Protein AF-A0A357R637-F1 (afdb_monomer_lite)

Sequence (351 aa):
QKIAALKASIGGNEGVVDIVESWWRGGAISASPEEYEKSQEYYHYRVLLARRIYESYMSRDWVEYHRSRAEDRLLSWDHLLKNVSPCPQQFFGGDWENITEELDYPSFMVHPAAAATFAPDEVLAIMINACYYLEMVKTGLPPTGAHDTSPWAFTFNFLRRGLPNILGIVVLLMSVNMLHRDKSSGVIKVSLSAPLSRTRYLLRKLSLSFFASSSVIVLPQILSILILGIRHGFRGLNYPVLLDKNVLSSFTVFKDMGINIGFYDTGLSKIPVLADVSRLELYDFIPLWQFFGLAAVQILLFILFCTALGLLISILVKNEVIAHLVAAGIFVLGSAFGNIIPNLSTTAWDL

Radius of gyration: 26.99 Å; chains: 1; bounding box: 68×36×76 Å

Secondary structure (DSSP, 8-state):
-HHHHHHHHHHHHHHHHHHHHHHHHTTSS---HHHHHHHHHHHHHHHHHHHHHHHHHHHT-HHHHHHHHHHHHHHIIIIISTTSSSPHHHHHGGGHHHHHHHHT-------GGG-----HHHHHHHHHHHHHHHHHHHHTPPP--TT--SHHHHHHHIIIIISHHHHHHHHHHHHHHHHHHHHHTSHHHHHHHSS--HHHHHHHHHHHHHHHHHHHHHHHHHHHHHHHHHHH-GGGGG-EEEEETTTTT-S-S-TT--SS--EEEETTEEEETT--GGGGGGEEEEEHHHHHHHHHHHHHHHHHHHHHHHHHHHHH--SHHHHHHHHHHHHHHHHHHHHHS------GGG-

Foldseek 3Di:
DVLVVLVVQLVVLVVVLVVLVVCVVVVVAPDDPVLSVLQSVLSVVSNVLSVQLNVCLVVLQLLSNLLSQLLNLLCCQVQQVVVDPPRPCNVCPPCSVVNCVVSVRDDTNHRNVPHDDDDQLVSLLSVVLSVQSVLSSVLSDHFAWLPDPQLLSVLVNCLLPVCVLCLLLLLLLLLLVLLVVCVVVVVVVVVVVDPDDPVVVLVVSLVVSLVVSLCVRVVVSVVSLVVCCVPPNPSLQQNWEKDFQCLPVDQFACQPDFFDFDWDMRGSYTDTSPDGPVCSVRIDIDGNNVVVVLSSVLSSVSSSVSSNVSSVLNVVDPDSVVSSVVSVVVSCVVVVCCVVVGPSHPGSNSD

Structure (mmCIF, N/CA/C/O backbone):
data_AF-A0A357R637-F1
#
_entry.id   AF-A0A357R637-F1
#
loop_
_atom_site.group_PDB
_atom_site.id
_atom_site.type_symbol
_atom_site.label_atom_id
_atom_site.label_alt_id
_atom_site.label_comp_id
_atom_site.label_asym_id
_atom_site.label_entity_id
_atom_site.label_seq_id
_atom_site.pdbx_PDB_ins_code
_atom_site.Cartn_x
_atom_site.Cartn_y
_atom_site.Cartn_z
_atom_site.occupancy
_atom_site.B_iso_or_equiv
_atom_site.auth_seq_id
_atom_site.auth_comp_id
_atom_site.auth_asym_id
_atom_site.auth_atom_id
_atom_site.pdbx_PDB_model_num
ATOM 1 N N . GLN A 1 1 ? -4.594 13.166 -17.342 1.00 80.19 1 GLN A N 1
ATOM 2 C CA . GLN A 1 1 ? -3.258 13.282 -16.712 1.00 80.19 1 GLN A CA 1
ATOM 3 C C . GLN A 1 1 ? -2.356 12.081 -17.010 1.00 80.19 1 GLN A C 1
ATOM 5 O O . GLN A 1 1 ? -1.357 12.278 -17.684 1.00 80.19 1 GLN A O 1
ATOM 10 N N . LYS A 1 2 ? -2.709 10.844 -16.617 1.00 86.50 2 LYS A N 1
ATOM 11 C CA . LYS A 1 2 ? -1.858 9.646 -16.822 1.00 86.50 2 LYS A CA 1
ATOM 12 C C . LYS A 1 2 ? -1.446 9.391 -18.284 1.00 86.50 2 LYS A C 1
ATOM 14 O O . LYS A 1 2 ? -0.274 9.183 -18.549 1.00 86.50 2 LYS A O 1
ATOM 19 N N . ILE A 1 3 ? -2.372 9.528 -19.238 1.00 91.06 3 ILE A N 1
ATOM 20 C CA . ILE A 1 3 ? -2.076 9.410 -20.684 1.00 91.06 3 ILE A CA 1
ATOM 21 C C . ILE A 1 3 ? -1.040 10.452 -21.144 1.00 91.06 3 ILE A C 1
ATOM 23 O O . ILE A 1 3 ? -0.141 10.129 -21.913 1.00 91.06 3 ILE A O 1
ATOM 27 N N . ALA A 1 4 ? -1.144 11.695 -20.663 1.00 92.12 4 ALA A N 1
ATOM 28 C CA . ALA A 1 4 ? -0.191 12.751 -21.005 1.00 92.12 4 ALA A CA 1
ATOM 29 C C . ALA A 1 4 ? 1.200 12.460 -20.423 1.00 92.12 4 ALA A C 1
ATOM 31 O O . ALA A 1 4 ? 2.189 12.645 -21.120 1.00 92.12 4 ALA A O 1
ATOM 32 N N . ALA A 1 5 ? 1.270 11.935 -19.194 1.00 89.62 5 ALA A N 1
ATOM 33 C CA . ALA A 1 5 ? 2.528 11.509 -18.582 1.00 89.62 5 ALA A CA 1
ATOM 34 C C . ALA A 1 5 ? 3.191 10.354 -19.354 1.00 89.62 5 ALA A C 1
ATOM 36 O O . ALA A 1 5 ? 4.396 10.386 -19.575 1.00 89.62 5 ALA A O 1
ATOM 37 N N . LEU A 1 6 ? 2.412 9.372 -19.827 1.00 92.88 6 LEU A N 1
ATOM 38 C CA . LEU A 1 6 ? 2.936 8.280 -20.657 1.00 92.88 6 LEU A CA 1
ATOM 39 C C . LEU A 1 6 ? 3.473 8.789 -22.003 1.00 92.88 6 LEU A C 1
ATOM 41 O O . LEU A 1 6 ? 4.571 8.414 -22.398 1.00 92.88 6 LEU A O 1
ATOM 45 N N . LYS A 1 7 ? 2.756 9.701 -22.675 1.00 93.19 7 LYS A N 1
ATOM 46 C CA . LYS A 1 7 ? 3.258 10.341 -23.905 1.00 93.19 7 LYS A CA 1
ATOM 47 C C . LYS A 1 7 ? 4.530 11.152 -23.662 1.00 93.19 7 LYS A C 1
ATOM 49 O O . LYS A 1 7 ? 5.467 11.054 -24.445 1.00 93.19 7 LYS A O 1
ATOM 54 N N . ALA A 1 8 ? 4.573 11.921 -22.575 1.00 93.06 8 ALA A N 1
ATOM 55 C CA . ALA A 1 8 ? 5.760 12.680 -22.193 1.00 93.06 8 ALA A CA 1
ATOM 56 C C . ALA A 1 8 ? 6.956 11.758 -21.909 1.00 93.06 8 ALA A C 1
ATOM 58 O O . ALA A 1 8 ? 8.078 12.103 -22.255 1.00 93.06 8 ALA A O 1
ATOM 59 N N . SER A 1 9 ? 6.720 10.567 -21.349 1.00 91.88 9 SER A N 1
ATOM 60 C CA . SER A 1 9 ? 7.764 9.561 -21.133 1.00 91.88 9 SER A CA 1
ATOM 61 C C . SER A 1 9 ? 8.387 9.063 -22.438 1.00 91.88 9 SER A C 1
ATOM 63 O O . SER A 1 9 ? 9.581 8.791 -22.452 1.00 91.88 9 SER A O 1
ATOM 65 N N . ILE A 1 10 ? 7.619 8.942 -23.527 1.00 94.50 10 ILE A N 1
ATOM 66 C CA . ILE A 1 10 ? 8.167 8.561 -24.841 1.00 94.50 10 ILE A CA 1
ATOM 67 C C . ILE A 1 10 ? 9.118 9.657 -25.329 1.00 94.50 10 ILE A C 1
ATOM 69 O O . ILE A 1 10 ? 10.297 9.384 -25.530 1.00 94.50 10 ILE A O 1
ATOM 73 N N . GLY A 1 11 ? 8.636 10.903 -25.404 1.00 91.56 11 GLY A N 1
ATOM 74 C CA . GLY A 1 11 ? 9.455 12.037 -25.849 1.00 91.56 11 GLY A CA 1
ATOM 75 C C . GLY A 1 11 ? 10.667 12.298 -24.947 1.00 91.56 11 GLY A C 1
ATOM 76 O O . GLY A 1 11 ? 11.725 12.682 -25.428 1.00 91.56 11 GLY A O 1
ATOM 77 N N . GLY A 1 12 ? 10.549 12.033 -23.642 1.00 90.38 12 GLY A N 1
ATOM 78 C CA . GLY A 1 12 ? 11.671 12.104 -22.708 1.00 90.38 12 GLY A CA 1
ATOM 79 C C . GLY A 1 12 ? 12.764 11.078 -23.012 1.00 90.38 12 GLY A C 1
ATOM 80 O O . GLY A 1 12 ? 13.938 11.426 -22.972 1.00 90.38 12 GLY A O 1
ATOM 81 N N . ASN A 1 13 ? 12.401 9.836 -23.352 1.00 90.69 13 ASN A N 1
ATOM 82 C CA . ASN A 1 13 ? 13.384 8.821 -23.746 1.00 90.69 13 ASN A CA 1
ATOM 83 C C . ASN A 1 13 ? 13.991 9.110 -25.126 1.00 90.69 13 ASN A C 1
ATOM 85 O O . ASN A 1 13 ? 15.192 8.929 -25.292 1.00 90.69 13 ASN A O 1
ATOM 89 N N . GLU A 1 14 ? 13.199 9.608 -26.080 1.00 92.19 14 GLU A N 1
ATOM 90 C CA . GLU A 1 14 ? 13.705 10.051 -27.390 1.00 92.19 14 GLU A CA 1
ATOM 91 C C . GLU A 1 14 ? 14.735 11.177 -27.219 1.00 92.19 14 GLU A C 1
ATOM 93 O O . GLU A 1 14 ? 15.839 11.090 -27.746 1.00 92.19 14 GLU A O 1
ATOM 98 N N . GLY A 1 15 ? 14.443 12.166 -26.369 1.00 90.38 15 GLY A N 1
ATOM 99 C CA . GLY A 1 15 ? 15.397 13.228 -26.050 1.00 90.38 15 GLY A CA 1
ATOM 100 C C . GLY A 1 15 ? 16.680 12.726 -25.376 1.00 90.38 15 GLY A C 1
ATOM 101 O O . GLY A 1 15 ? 17.743 13.294 -25.601 1.00 90.38 15 GLY A O 1
ATOM 102 N N . VAL A 1 16 ? 16.622 11.654 -24.575 1.00 87.94 16 VAL A N 1
ATOM 103 C CA . VAL A 1 16 ? 17.831 11.046 -23.984 1.00 87.94 16 VAL A CA 1
ATOM 104 C C . VAL A 1 16 ? 18.723 10.427 -25.061 1.00 87.94 16 VAL A C 1
ATOM 106 O O . VAL A 1 16 ? 19.939 10.588 -24.973 1.00 87.94 16 VAL A O 1
ATOM 109 N N . VAL A 1 17 ? 18.153 9.776 -26.082 1.00 89.88 17 VAL A N 1
ATOM 110 C CA . VAL A 1 17 ? 18.925 9.247 -27.224 1.00 89.88 17 VAL A CA 1
ATOM 111 C C . VAL A 1 17 ? 19.705 10.379 -27.903 1.00 89.88 17 VAL A C 1
ATOM 113 O O . VAL A 1 17 ? 20.923 10.274 -28.056 1.00 89.88 17 VAL A O 1
ATOM 116 N N . ASP A 1 18 ? 19.028 11.488 -28.215 1.00 89.75 18 ASP A N 1
ATOM 117 C CA . ASP A 1 18 ? 19.637 12.656 -28.867 1.00 89.75 18 ASP A CA 1
ATOM 118 C C . ASP A 1 18 ? 20.742 13.294 -28.003 1.00 89.75 18 ASP A C 1
ATOM 120 O O . ASP A 1 18 ? 21.805 13.681 -28.499 1.00 89.75 18 ASP A O 1
ATOM 124 N N . ILE A 1 19 ? 20.513 13.394 -26.688 1.00 87.56 19 ILE A N 1
ATOM 125 C CA . ILE A 1 19 ? 21.483 13.947 -25.732 1.00 87.56 19 ILE A CA 1
ATOM 126 C C . ILE A 1 19 ? 22.741 13.079 -25.670 1.00 87.56 19 ILE A C 1
ATOM 128 O O . ILE A 1 19 ? 23.851 13.607 -25.744 1.00 87.56 19 ILE A O 1
ATOM 132 N N . VAL A 1 20 ? 22.583 11.760 -25.550 1.00 86.19 20 VAL A N 1
ATOM 133 C CA . VAL A 1 20 ? 23.709 10.817 -25.469 1.00 86.19 20 VAL A CA 1
ATOM 134 C C . VAL A 1 20 ? 24.532 10.853 -26.753 1.00 86.19 20 VAL A C 1
ATOM 136 O O . VAL A 1 20 ? 25.762 10.888 -26.692 1.00 86.19 20 VAL A O 1
ATOM 139 N N . GLU A 1 21 ? 23.875 10.920 -27.912 1.00 89.19 21 GLU A N 1
ATOM 140 C CA . GLU A 1 21 ? 24.553 11.090 -29.196 1.00 89.19 21 GLU A CA 1
ATOM 141 C C . GLU A 1 21 ? 25.340 12.404 -29.259 1.00 89.19 21 GLU A C 1
ATOM 143 O O . GLU A 1 21 ? 26.516 12.414 -29.639 1.00 89.19 21 GLU A O 1
ATOM 148 N N . SER A 1 22 ? 24.729 13.513 -28.839 1.00 89.56 22 SER A N 1
ATOM 149 C CA . SER A 1 22 ? 25.406 14.809 -28.785 1.00 89.56 22 SER A CA 1
ATOM 150 C C . SER A 1 22 ? 26.610 14.790 -27.840 1.00 89.56 22 SER A C 1
ATOM 152 O O . SER A 1 22 ? 27.635 15.400 -28.150 1.00 89.56 22 SER A O 1
ATOM 154 N N . TRP A 1 23 ? 26.508 14.119 -26.691 1.00 88.44 23 TRP A N 1
ATOM 155 C CA . TRP A 1 23 ? 27.594 14.014 -25.716 1.00 88.44 23 TRP A CA 1
ATOM 156 C C . TRP A 1 23 ? 28.744 13.150 -26.219 1.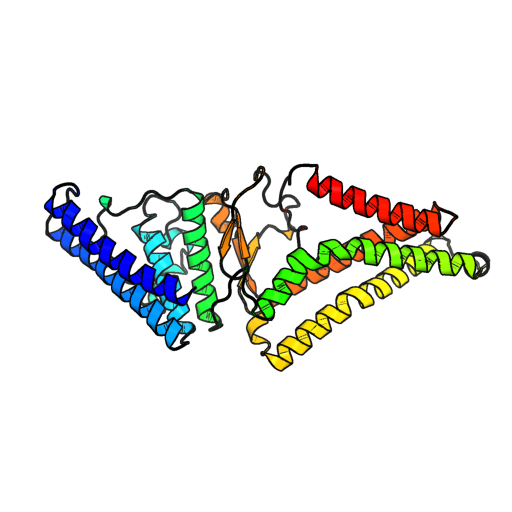00 88.44 23 TRP A C 1
ATOM 158 O O . TRP A 1 23 ? 29.903 13.519 -26.030 1.00 88.44 23 TRP A O 1
ATOM 168 N N . TRP A 1 24 ? 28.451 12.042 -26.897 1.00 88.88 24 TRP A N 1
ATOM 169 C CA . TRP A 1 24 ? 29.480 11.205 -27.506 1.00 88.88 24 TRP A CA 1
ATOM 170 C C . TRP A 1 24 ? 30.207 11.939 -28.640 1.00 88.88 24 TRP A C 1
ATOM 172 O O . TRP A 1 24 ? 31.432 12.046 -28.612 1.00 88.88 24 TRP A O 1
ATOM 182 N N . ARG A 1 25 ? 29.469 12.562 -29.572 1.00 89.62 25 ARG A N 1
ATOM 183 C CA . ARG A 1 25 ? 30.060 13.375 -30.656 1.00 89.62 25 ARG A CA 1
ATOM 184 C C . ARG A 1 25 ? 30.879 14.557 -30.130 1.00 89.62 25 ARG A C 1
ATOM 186 O O . ARG A 1 25 ? 31.874 14.934 -30.741 1.00 89.62 25 ARG A O 1
ATOM 193 N N . GLY A 1 26 ? 30.459 15.139 -29.007 1.00 89.25 26 GLY A N 1
ATOM 194 C CA . GLY A 1 26 ? 31.161 16.226 -28.323 1.00 89.25 26 GLY A CA 1
ATOM 195 C C . GLY A 1 26 ? 32.349 15.784 -27.463 1.00 89.25 26 GLY A C 1
ATOM 196 O O . GLY A 1 26 ? 33.004 16.641 -26.874 1.00 89.25 26 GLY A O 1
ATOM 197 N N . GLY A 1 27 ? 32.625 14.478 -27.356 1.00 86.50 27 GLY A N 1
ATOM 198 C CA . GLY A 1 27 ? 33.712 13.931 -26.537 1.00 86.50 27 GLY A CA 1
ATOM 199 C C . GLY A 1 27 ? 33.465 13.979 -25.024 1.00 86.50 27 GLY A C 1
ATOM 200 O O . GLY A 1 27 ? 34.391 13.750 -24.250 1.00 86.50 27 GLY A O 1
ATOM 201 N N . ALA A 1 28 ? 32.235 14.268 -24.586 1.00 84.06 28 ALA A N 1
ATOM 202 C CA . ALA A 1 28 ? 31.855 14.262 -23.172 1.00 84.06 28 ALA A CA 1
ATOM 203 C C . ALA A 1 28 ? 31.701 12.835 -22.614 1.00 84.06 28 ALA A C 1
ATOM 205 O O . ALA A 1 28 ? 31.873 12.620 -21.416 1.00 84.06 28 ALA A O 1
ATOM 206 N N . ILE A 1 29 ? 31.409 11.857 -23.479 1.00 82.19 29 ILE A N 1
ATOM 207 C CA . ILE A 1 29 ? 31.436 10.428 -23.150 1.00 82.19 29 ILE A CA 1
ATOM 208 C C . ILE A 1 29 ? 32.681 9.817 -23.794 1.00 82.19 29 ILE A C 1
ATOM 210 O O . ILE A 1 29 ? 32.774 9.728 -25.017 1.00 82.19 29 ILE A O 1
ATOM 214 N N . SER A 1 30 ? 33.627 9.363 -22.973 1.00 82.69 30 SER A N 1
ATOM 215 C CA . SER A 1 30 ? 34.832 8.661 -23.421 1.00 82.69 30 SER A CA 1
ATOM 216 C C . SER A 1 30 ? 34.541 7.180 -23.701 1.00 82.69 30 SER A C 1
ATOM 218 O O . SER A 1 30 ? 35.021 6.313 -22.976 1.00 82.69 30 SER A O 1
ATOM 220 N N . ALA A 1 31 ? 33.731 6.907 -24.726 1.00 84.31 31 ALA A N 1
ATOM 221 C CA . ALA A 1 31 ? 33.402 5.558 -25.187 1.00 84.31 31 ALA A CA 1
ATOM 222 C C . ALA A 1 31 ? 33.956 5.326 -26.597 1.00 84.31 31 ALA A C 1
ATOM 224 O O . ALA A 1 31 ? 33.859 6.203 -27.465 1.00 84.31 31 ALA A O 1
ATOM 225 N N . SER A 1 32 ? 34.503 4.136 -26.844 1.00 87.38 32 SER A N 1
ATOM 226 C CA . SER A 1 32 ? 34.804 3.694 -28.208 1.00 87.38 32 SER A CA 1
ATOM 227 C C . SER A 1 32 ? 33.518 3.619 -29.053 1.00 87.38 32 SER A C 1
ATOM 229 O O . SER A 1 32 ? 32.427 3.490 -28.491 1.00 87.38 32 SER A O 1
ATOM 231 N N . PRO A 1 33 ? 33.605 3.679 -30.397 1.00 87.69 33 PRO A N 1
ATOM 232 C CA . PRO A 1 33 ? 32.429 3.534 -31.258 1.00 87.69 33 PRO A CA 1
ATOM 233 C C . PRO A 1 33 ? 31.616 2.264 -30.966 1.00 87.69 33 PRO A C 1
ATOM 235 O O . PRO A 1 33 ? 30.395 2.328 -30.901 1.00 87.69 33 PRO A O 1
ATOM 238 N N . GLU A 1 34 ? 32.287 1.141 -30.691 1.00 87.50 34 GLU A N 1
ATOM 239 C CA . GLU A 1 34 ? 31.631 -0.132 -30.366 1.00 87.50 34 GLU A CA 1
ATOM 240 C C . GLU A 1 34 ? 30.889 -0.088 -29.015 1.00 87.50 34 GLU A C 1
ATOM 242 O O . GLU A 1 34 ? 29.769 -0.582 -28.893 1.00 87.50 34 GLU A O 1
ATOM 247 N N . GLU A 1 35 ? 31.481 0.519 -27.982 1.00 85.38 35 GLU A N 1
ATOM 248 C CA . GLU A 1 35 ? 30.831 0.686 -26.670 1.00 85.38 35 GLU A CA 1
ATOM 249 C C . GLU A 1 35 ? 29.644 1.653 -26.732 1.00 85.38 35 GLU A C 1
ATOM 251 O O . GLU A 1 35 ? 28.640 1.466 -26.037 1.00 85.38 35 GLU A O 1
ATOM 256 N N . TYR A 1 36 ? 29.753 2.687 -27.567 1.00 86.12 36 TYR A N 1
ATOM 257 C CA . TYR A 1 36 ? 28.672 3.626 -27.826 1.00 86.12 36 TYR A CA 1
ATOM 258 C C . TYR A 1 36 ? 27.505 2.958 -28.559 1.00 86.12 36 TYR A C 1
ATOM 260 O O . TYR A 1 36 ? 26.368 3.110 -28.116 1.00 86.12 36 TYR A O 1
ATOM 268 N N . GLU A 1 37 ? 27.767 2.186 -29.619 1.00 87.06 37 GLU A N 1
ATOM 269 C CA . GLU A 1 37 ? 26.732 1.444 -30.354 1.00 87.06 37 GLU A CA 1
ATOM 270 C C . GLU A 1 37 ? 25.968 0.488 -29.429 1.00 87.06 37 GLU A C 1
ATOM 272 O O . GLU A 1 37 ? 24.739 0.530 -29.381 1.00 87.06 37 GLU A O 1
ATOM 277 N N . LYS A 1 38 ? 26.674 -0.273 -28.584 1.00 86.38 38 LYS A N 1
ATOM 278 C CA . LYS A 1 38 ? 26.036 -1.148 -27.581 1.00 86.38 38 LYS A CA 1
ATOM 279 C C . LYS A 1 38 ? 25.220 -0.376 -26.539 1.00 86.38 38 LYS A C 1
ATOM 281 O O . LYS A 1 38 ? 24.182 -0.847 -26.084 1.00 86.38 38 LYS A O 1
ATOM 286 N N . SER A 1 39 ? 25.653 0.830 -26.167 1.00 85.06 39 SER A N 1
ATOM 287 C CA . SER A 1 39 ? 24.889 1.688 -25.250 1.00 85.06 39 SER A CA 1
ATOM 288 C C . SER A 1 39 ? 23.662 2.310 -25.924 1.00 85.06 39 SER A C 1
ATOM 290 O O . SER A 1 39 ? 22.633 2.492 -25.276 1.00 85.06 39 SER A O 1
ATOM 292 N N . GLN A 1 40 ? 23.741 2.624 -27.220 1.00 87.81 40 GLN A N 1
ATOM 293 C CA . GLN A 1 40 ? 22.614 3.114 -28.016 1.00 87.81 40 GLN A CA 1
ATOM 294 C C . GLN A 1 40 ? 21.475 2.092 -28.073 1.00 87.81 40 GLN A C 1
ATOM 296 O O . GLN A 1 40 ? 20.316 2.493 -27.954 1.00 87.81 40 GLN A O 1
ATOM 301 N N . GLU A 1 41 ? 21.783 0.795 -28.187 1.00 91.12 41 GLU A N 1
ATOM 302 C CA . GLU A 1 41 ? 20.777 -0.278 -28.163 1.00 91.12 41 GLU A CA 1
ATOM 303 C C . GLU A 1 41 ? 19.874 -0.181 -26.925 1.00 91.12 41 GLU A C 1
ATOM 305 O O . GLU A 1 41 ? 18.650 -0.218 -27.051 1.00 91.12 41 GLU A O 1
ATOM 310 N N . TYR A 1 42 ? 20.458 0.054 -25.745 1.00 90.44 42 TYR A N 1
ATOM 311 C CA . TYR A 1 42 ? 19.710 0.248 -24.501 1.00 90.44 42 TYR A CA 1
ATOM 312 C C . TYR A 1 42 ? 18.764 1.456 -24.561 1.00 90.44 42 TYR A C 1
ATOM 314 O O . TYR A 1 42 ? 17.591 1.352 -24.196 1.00 90.44 42 TYR A O 1
ATOM 322 N N . TYR A 1 43 ? 19.237 2.613 -25.030 1.00 90.00 43 TYR A N 1
ATOM 323 C CA . TYR A 1 43 ? 18.404 3.819 -25.067 1.00 90.00 43 TYR A CA 1
ATOM 324 C C . TYR A 1 43 ? 17.265 3.716 -26.083 1.00 90.00 43 TYR A C 1
ATOM 326 O O . TYR A 1 43 ? 16.131 4.089 -25.768 1.00 90.00 43 TYR A O 1
ATOM 334 N N . HIS A 1 44 ? 17.525 3.146 -27.263 1.00 93.00 44 HIS A N 1
ATOM 335 C CA . HIS A 1 44 ? 16.474 2.841 -28.238 1.00 93.00 44 HIS A CA 1
ATOM 336 C C . HIS A 1 44 ? 15.474 1.833 -27.679 1.00 93.00 44 HIS A C 1
ATOM 338 O O . HIS A 1 44 ? 14.262 2.012 -27.833 1.00 93.00 44 HIS A O 1
ATOM 344 N N . TYR A 1 45 ? 15.953 0.823 -26.954 1.00 94.25 45 TYR A N 1
ATOM 345 C CA . TYR A 1 45 ? 15.081 -0.131 -26.286 1.00 94.25 45 TYR A CA 1
ATOM 346 C C . TYR A 1 45 ? 14.166 0.540 -25.258 1.00 94.25 45 TYR A C 1
ATOM 348 O O . TYR A 1 45 ? 12.970 0.255 -25.216 1.00 94.25 45 TYR A O 1
ATOM 356 N N . ARG A 1 46 ? 14.663 1.516 -24.491 1.00 92.75 46 ARG A N 1
ATOM 357 C CA . ARG A 1 46 ? 13.817 2.291 -23.569 1.00 92.75 46 ARG A CA 1
ATOM 358 C C . ARG A 1 46 ? 12.735 3.107 -24.275 1.00 92.75 46 ARG A C 1
ATOM 360 O O . ARG A 1 46 ? 11.632 3.230 -23.740 1.00 92.75 46 ARG A O 1
ATOM 367 N N . VAL A 1 47 ? 12.998 3.631 -25.474 1.00 95.12 47 VAL A N 1
ATOM 368 C CA . VAL A 1 47 ? 11.964 4.281 -26.304 1.00 95.12 47 VAL A CA 1
ATOM 369 C C . VAL A 1 47 ? 10.903 3.266 -26.737 1.00 95.12 47 VAL A C 1
ATOM 371 O O . VAL A 1 47 ? 9.705 3.539 -26.602 1.00 95.12 47 VAL A O 1
ATOM 374 N N . LEU A 1 48 ? 11.322 2.088 -27.213 1.00 96.12 48 LEU A N 1
ATOM 375 C CA . LEU A 1 48 ? 10.413 0.996 -27.583 1.00 96.12 48 LEU A CA 1
ATOM 376 C C . LEU A 1 48 ? 9.552 0.558 -26.394 1.00 96.12 48 LEU A C 1
ATOM 378 O O . LEU A 1 48 ? 8.333 0.440 -26.521 1.00 96.12 48 LEU A O 1
ATOM 382 N N . LEU A 1 49 ? 10.160 0.396 -25.222 1.00 95.88 49 LEU A N 1
ATOM 383 C CA . LEU A 1 49 ? 9.475 0.005 -23.998 1.00 95.88 49 LEU A CA 1
ATOM 384 C C . LEU A 1 49 ? 8.477 1.075 -23.535 1.00 95.88 49 LEU A C 1
ATOM 386 O O . LEU A 1 49 ? 7.334 0.756 -23.208 1.00 95.88 49 LEU A O 1
ATOM 390 N N . ALA A 1 50 ? 8.842 2.360 -23.589 1.00 96.50 50 ALA A N 1
ATOM 391 C CA . ALA A 1 50 ? 7.92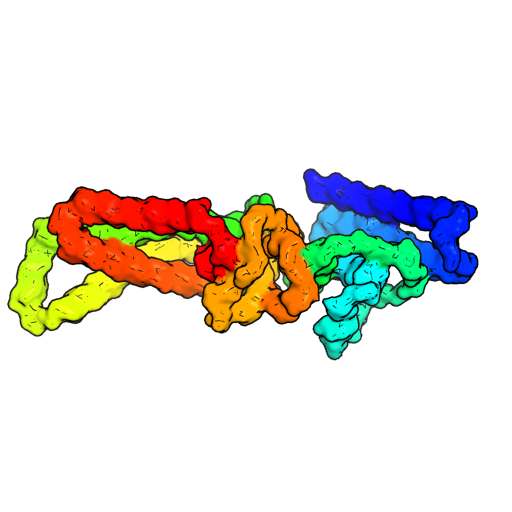5 3.460 -23.284 1.00 96.50 50 ALA A CA 1
ATOM 392 C C . ALA A 1 50 ? 6.700 3.475 -24.219 1.00 96.50 50 ALA A C 1
ATOM 394 O O . ALA A 1 50 ? 5.579 3.741 -23.769 1.00 96.50 50 ALA A O 1
ATOM 395 N N . ARG A 1 51 ? 6.891 3.149 -25.506 1.00 97.56 51 ARG A N 1
ATOM 396 C CA . ARG A 1 51 ? 5.794 2.979 -26.472 1.00 97.56 51 ARG A CA 1
ATOM 397 C C . ARG A 1 51 ? 4.931 1.766 -26.128 1.00 97.56 51 ARG A C 1
ATOM 399 O O . ARG A 1 51 ? 3.715 1.923 -26.049 1.00 97.56 51 ARG A O 1
ATOM 406 N N . ARG A 1 52 ? 5.535 0.616 -25.806 1.00 97.31 52 ARG A N 1
ATOM 407 C CA . ARG A 1 52 ? 4.819 -0.605 -25.386 1.00 97.31 52 ARG A CA 1
ATOM 408 C C . ARG A 1 52 ? 3.953 -0.364 -24.145 1.00 97.31 52 ARG A C 1
ATOM 410 O O . ARG A 1 52 ? 2.779 -0.732 -24.127 1.00 97.31 52 ARG A O 1
ATOM 417 N N . ILE A 1 53 ? 4.473 0.353 -23.144 1.00 97.38 53 ILE A N 1
ATOM 418 C CA . ILE A 1 53 ? 3.721 0.781 -21.948 1.00 97.38 53 ILE A CA 1
ATOM 419 C C . ILE A 1 53 ? 2.526 1.662 -22.332 1.00 97.38 53 ILE A C 1
ATOM 421 O O . ILE A 1 53 ? 1.431 1.522 -21.783 1.00 97.38 53 ILE A O 1
ATOM 425 N N . TYR A 1 54 ? 2.721 2.616 -23.241 1.00 97.44 54 TYR A N 1
ATOM 426 C CA . TYR A 1 54 ? 1.642 3.489 -23.691 1.00 97.44 54 TYR A CA 1
ATOM 427 C C . TYR A 1 54 ? 0.560 2.707 -24.452 1.00 97.44 54 TYR A C 1
ATOM 429 O O . TYR A 1 54 ? -0.627 2.864 -24.164 1.00 97.44 54 TYR A O 1
ATOM 437 N N . GLU A 1 55 ? 0.949 1.846 -25.387 1.00 97.88 55 GLU A N 1
ATOM 438 C CA . GLU A 1 55 ? 0.040 1.063 -26.229 1.00 97.88 55 GLU A CA 1
ATOM 439 C C . GLU A 1 55 ? -0.757 0.030 -25.424 1.00 97.88 55 GLU A C 1
ATOM 441 O O . GLU A 1 55 ? -1.981 -0.044 -25.564 1.00 97.88 55 GLU A O 1
ATOM 446 N N . SER A 1 56 ? -0.105 -0.701 -24.517 1.00 97.50 56 SER A N 1
ATOM 447 C CA . SER A 1 56 ? -0.764 -1.628 -23.582 1.00 97.50 56 SER A CA 1
ATOM 448 C C . SER A 1 56 ? -1.747 -0.903 -22.655 1.00 97.50 56 SER A C 1
ATOM 450 O O . SER A 1 56 ? -2.878 -1.349 -22.459 1.00 97.50 56 SER A O 1
ATOM 452 N N . TYR A 1 57 ? -1.393 0.292 -22.168 1.00 96.44 57 TYR A N 1
ATOM 453 C CA . TYR A 1 57 ? -2.314 1.115 -21.381 1.00 96.44 57 TYR A CA 1
ATOM 454 C C . TYR A 1 57 ? -3.547 1.548 -22.189 1.00 96.44 57 TYR A C 1
ATOM 456 O O . TYR A 1 57 ? -4.671 1.520 -21.680 1.00 96.44 57 TYR A O 1
ATOM 464 N N . MET A 1 58 ? -3.354 1.965 -23.444 1.00 97.12 58 MET A N 1
ATOM 465 C CA . MET A 1 58 ? -4.439 2.425 -24.318 1.00 97.12 58 MET A CA 1
ATOM 466 C C . MET A 1 58 ? -5.362 1.280 -24.753 1.00 97.12 58 MET A C 1
ATOM 468 O O . MET A 1 58 ? -6.578 1.470 -24.808 1.00 97.12 58 MET A O 1
ATOM 472 N N . SER A 1 59 ? -4.800 0.100 -25.015 1.00 97.19 59 SER A N 1
ATOM 473 C CA . SER A 1 59 ? -5.541 -1.125 -25.348 1.00 97.19 59 SER A CA 1
ATOM 474 C C . SER A 1 59 ? -6.162 -1.816 -24.129 1.00 97.19 59 SER A C 1
ATOM 476 O O . SER A 1 59 ? -7.023 -2.677 -24.297 1.00 97.19 59 SER A O 1
ATOM 478 N N . ARG A 1 60 ? -5.801 -1.388 -22.909 1.00 96.00 60 ARG A N 1
ATOM 479 C CA . ARG A 1 60 ? -6.206 -1.995 -21.628 1.00 96.00 60 ARG A CA 1
ATOM 480 C C . ARG A 1 60 ? -5.701 -3.428 -21.448 1.00 96.00 60 ARG A C 1
ATOM 482 O O . ARG A 1 60 ? -6.307 -4.199 -20.702 1.00 96.00 60 ARG A O 1
ATOM 489 N N . ASP A 1 61 ? -4.590 -3.765 -22.094 1.00 97.00 61 ASP A N 1
ATOM 490 C CA . ASP A 1 61 ? -3.847 -4.984 -21.803 1.00 97.00 61 ASP A CA 1
ATOM 491 C C . ASP A 1 61 ? -3.030 -4.774 -20.524 1.00 97.00 61 ASP A C 1
ATOM 493 O O . ASP A 1 61 ? -1.901 -4.282 -20.537 1.00 97.00 61 ASP A O 1
ATOM 497 N N . TRP A 1 62 ? -3.648 -5.070 -19.380 1.00 95.50 62 TRP A N 1
ATOM 498 C CA . TRP A 1 62 ? -3.019 -4.832 -18.084 1.00 95.50 62 TRP A CA 1
ATOM 499 C C . TRP A 1 62 ? -1.858 -5.776 -17.805 1.00 95.50 62 TRP A C 1
ATOM 501 O O . TRP A 1 62 ? -0.934 -5.375 -17.105 1.00 95.50 62 TRP A O 1
ATOM 511 N N . VAL A 1 63 ? -1.885 -6.995 -18.345 1.00 95.38 63 VAL A N 1
ATOM 512 C CA . VAL A 1 63 ? -0.789 -7.951 -18.152 1.00 95.38 63 VAL A CA 1
ATOM 513 C C . VAL A 1 63 ? 0.450 -7.432 -18.866 1.00 95.38 63 VAL A C 1
ATOM 515 O O . VAL A 1 63 ? 1.490 -7.278 -18.225 1.00 95.38 63 VAL A O 1
ATOM 518 N N . GLU A 1 64 ? 0.317 -7.056 -20.139 1.00 96.44 64 GLU A N 1
ATOM 519 C CA . GLU A 1 64 ? 1.431 -6.488 -20.900 1.00 96.44 64 GLU A CA 1
ATOM 520 C C . GLU A 1 64 ? 1.887 -5.141 -20.329 1.00 96.44 64 GLU A C 1
ATOM 522 O O . GLU A 1 64 ? 3.083 -4.875 -20.219 1.00 96.44 64 GLU A O 1
ATOM 527 N N . TYR A 1 65 ? 0.947 -4.307 -19.874 1.00 96.69 65 TYR A N 1
ATOM 528 C CA . TYR A 1 65 ? 1.276 -3.046 -19.215 1.00 96.69 65 TYR A CA 1
ATOM 529 C C . TYR A 1 65 ? 2.152 -3.262 -17.980 1.00 96.69 65 TYR A C 1
ATOM 531 O O . TYR A 1 65 ? 3.168 -2.584 -17.824 1.00 96.69 65 TYR A O 1
ATOM 539 N N . HIS A 1 66 ? 1.782 -4.187 -17.090 1.00 95.75 66 HIS A N 1
ATOM 540 C CA . HIS A 1 66 ? 2.572 -4.446 -15.883 1.00 95.75 66 HIS A CA 1
ATOM 541 C C . HIS A 1 66 ? 3.891 -5.125 -16.200 1.00 95.75 66 HIS A C 1
ATOM 543 O O . HIS A 1 66 ? 4.885 -4.769 -15.576 1.00 95.75 66 HIS A O 1
ATOM 549 N N . ARG A 1 67 ? 3.923 -6.018 -17.195 1.00 96.06 67 ARG A N 1
ATOM 550 C CA . ARG A 1 67 ? 5.149 -6.665 -17.677 1.00 96.06 67 ARG A CA 1
ATOM 551 C C . ARG A 1 67 ? 6.146 -5.616 -18.156 1.00 96.06 67 ARG A C 1
ATOM 553 O O . ARG A 1 67 ? 7.237 -5.508 -17.607 1.00 96.06 67 ARG A O 1
ATOM 560 N N . SER A 1 68 ? 5.714 -4.755 -19.075 1.00 96.31 68 SER A N 1
ATOM 561 C CA . SER A 1 68 ? 6.529 -3.659 -19.604 1.00 96.31 68 SER A CA 1
ATOM 562 C C . SER A 1 68 ? 6.981 -2.676 -18.511 1.00 96.31 68 SER A C 1
ATOM 564 O O . SER A 1 68 ? 8.066 -2.101 -18.573 1.00 96.31 68 SER A O 1
ATOM 566 N N . ARG A 1 69 ? 6.150 -2.444 -17.484 1.00 95.62 69 ARG A N 1
ATOM 567 C CA . ARG A 1 69 ? 6.506 -1.580 -16.346 1.00 95.62 69 ARG A CA 1
ATOM 568 C C . ARG A 1 69 ? 7.484 -2.243 -15.383 1.00 95.62 69 ARG A C 1
ATOM 570 O O . ARG A 1 69 ? 8.342 -1.537 -14.861 1.00 95.62 69 ARG A O 1
ATOM 577 N N . ALA A 1 70 ? 7.359 -3.544 -15.139 1.00 95.62 70 ALA A N 1
ATOM 578 C CA . ALA A 1 70 ? 8.326 -4.308 -14.358 1.00 95.62 70 ALA A CA 1
ATOM 579 C C . ALA A 1 70 ? 9.691 -4.262 -15.045 1.00 95.62 70 ALA A C 1
ATOM 581 O O . ALA A 1 70 ? 10.681 -3.909 -14.411 1.00 95.62 70 ALA A O 1
ATOM 582 N N . GLU A 1 71 ? 9.708 -4.487 -16.357 1.00 95.62 71 GLU A N 1
ATOM 583 C CA . GLU A 1 71 ? 10.902 -4.416 -17.189 1.00 95.62 71 GLU A CA 1
ATOM 584 C C . GLU A 1 71 ? 11.579 -3.034 -17.138 1.00 95.62 71 GLU A C 1
ATOM 586 O O . GLU A 1 71 ? 12.766 -2.951 -16.838 1.00 95.62 71 GLU A O 1
ATOM 591 N N . ASP A 1 72 ? 10.837 -1.932 -17.317 1.00 94.38 72 ASP A N 1
ATOM 592 C CA . ASP A 1 72 ? 11.399 -0.564 -17.255 1.00 94.38 72 ASP A CA 1
ATOM 593 C C . ASP A 1 72 ? 12.044 -0.272 -15.890 1.00 94.38 72 ASP A C 1
ATOM 595 O O . ASP A 1 72 ? 13.092 0.379 -15.801 1.00 94.38 72 ASP A O 1
ATOM 599 N N . ARG A 1 73 ? 11.439 -0.773 -14.806 1.00 93.94 73 ARG A N 1
ATOM 600 C CA . ARG A 1 73 ? 11.963 -0.591 -13.446 1.00 93.94 73 ARG A CA 1
ATOM 601 C C . ARG A 1 73 ? 13.151 -1.490 -13.141 1.00 93.94 73 ARG A C 1
ATOM 603 O O . ARG A 1 73 ? 14.084 -1.008 -12.502 1.00 93.94 73 ARG A O 1
ATOM 610 N N . LEU A 1 74 ? 13.155 -2.729 -13.625 1.00 93.94 74 LEU A N 1
ATOM 611 C CA . LEU A 1 74 ? 14.301 -3.629 -13.507 1.00 93.94 74 LEU A CA 1
ATOM 612 C C . LEU A 1 74 ? 15.495 -3.126 -14.317 1.00 93.94 74 LEU A C 1
ATOM 614 O O . LEU A 1 74 ? 16.580 -3.048 -13.758 1.00 93.94 74 LEU A O 1
ATOM 618 N N . LEU A 1 75 ? 15.291 -2.655 -15.550 1.00 92.00 75 LEU A N 1
ATOM 619 C CA . LEU A 1 75 ? 16.347 -2.032 -16.359 1.00 92.00 75 LEU A CA 1
ATOM 620 C C . LEU A 1 75 ? 16.928 -0.791 -15.678 1.00 92.00 75 LEU A C 1
ATOM 622 O O . LEU A 1 75 ? 18.142 -0.584 -15.666 1.00 92.00 75 LEU A O 1
ATOM 626 N N . SER A 1 76 ? 16.065 0.029 -15.071 1.00 90.25 76 SER A N 1
ATOM 627 C CA . SER A 1 76 ? 16.514 1.181 -14.287 1.00 90.25 76 SER A CA 1
ATOM 628 C C . SER A 1 76 ? 17.363 0.741 -13.090 1.00 90.25 76 SER A C 1
ATOM 630 O O . SER A 1 76 ? 18.406 1.334 -12.832 1.00 90.25 76 SER A O 1
ATOM 632 N N . TRP A 1 77 ? 16.955 -0.310 -12.379 1.00 91.00 77 TRP A N 1
ATOM 633 C CA . TRP A 1 77 ? 17.715 -0.851 -11.254 1.00 91.00 77 TRP A CA 1
ATOM 634 C C . TRP A 1 77 ? 19.051 -1.461 -11.702 1.00 91.00 77 TRP A C 1
ATOM 636 O O . TRP A 1 77 ? 20.094 -1.137 -11.143 1.00 91.00 77 TRP A O 1
ATOM 646 N N . ASP A 1 78 ? 19.055 -2.271 -12.751 1.00 89.56 78 ASP A N 1
ATOM 647 C CA . ASP A 1 78 ? 20.243 -2.979 -13.223 1.00 89.56 78 ASP A CA 1
ATOM 648 C C . ASP A 1 78 ? 21.296 -2.032 -13.824 1.00 89.56 78 ASP A C 1
ATOM 650 O O . ASP A 1 78 ? 22.489 -2.109 -13.519 1.00 89.56 78 ASP A O 1
ATOM 654 N N . HIS A 1 79 ? 20.861 -1.080 -14.653 1.00 85.88 79 HIS A N 1
ATOM 655 C CA . HIS A 1 79 ? 21.781 -0.254 -15.437 1.00 85.88 79 HIS A CA 1
ATOM 656 C C . HIS A 1 79 ? 21.975 1.156 -14.887 1.00 85.88 79 HIS A C 1
ATOM 658 O O . HIS A 1 79 ? 23.096 1.666 -14.918 1.00 85.88 79 HIS A O 1
ATOM 664 N N . LEU A 1 80 ? 20.925 1.796 -14.362 1.00 81.12 80 LEU A N 1
ATOM 665 C CA . LEU A 1 80 ? 21.051 3.154 -13.822 1.00 81.12 80 LEU A CA 1
ATOM 666 C C . LEU A 1 80 ? 21.510 3.150 -12.359 1.00 81.12 80 LEU A C 1
ATOM 668 O O . LEU A 1 80 ? 22.174 4.092 -11.936 1.00 81.12 80 LEU A O 1
ATOM 672 N N . LEU A 1 81 ? 21.214 2.082 -11.608 1.00 82.56 81 LEU A N 1
ATOM 673 C CA . LEU A 1 81 ? 21.606 1.918 -10.202 1.00 82.56 81 LEU A CA 1
ATOM 674 C C . LEU A 1 81 ? 22.756 0.916 -10.021 1.00 82.56 81 LEU A C 1
ATOM 676 O O . LEU A 1 81 ? 22.932 0.377 -8.936 1.00 82.56 81 LEU A O 1
ATOM 680 N N . LYS A 1 82 ? 23.584 0.702 -11.052 1.00 78.19 82 LYS A N 1
ATOM 681 C CA . LYS A 1 82 ? 24.669 -0.301 -11.070 1.00 78.19 82 LYS A CA 1
ATOM 682 C C . LYS A 1 82 ? 25.661 -0.203 -9.895 1.00 78.19 82 LYS A C 1
ATOM 684 O O . LYS A 1 82 ? 26.275 -1.196 -9.522 1.00 78.19 82 LYS A O 1
ATOM 689 N N . ASN A 1 83 ? 25.820 0.987 -9.311 1.00 80.56 83 ASN A N 1
ATOM 690 C CA . ASN A 1 83 ? 26.704 1.229 -8.162 1.00 80.56 83 ASN A CA 1
ATOM 691 C C . ASN A 1 83 ? 26.005 1.066 -6.800 1.00 80.56 83 ASN A C 1
ATOM 693 O O . ASN A 1 83 ? 26.620 1.314 -5.762 1.00 80.56 83 ASN A O 1
ATOM 697 N N . VAL A 1 84 ? 24.726 0.694 -6.789 1.00 83.31 84 VAL A N 1
ATOM 698 C CA . VAL A 1 84 ? 23.927 0.503 -5.581 1.00 83.31 84 VAL A CA 1
ATOM 699 C C . VAL A 1 84 ? 23.762 -0.988 -5.314 1.00 83.31 84 VAL A C 1
ATOM 701 O O . VAL A 1 84 ? 23.360 -1.752 -6.186 1.00 83.31 84 VAL A O 1
ATOM 704 N N . SER A 1 85 ? 24.050 -1.393 -4.079 1.00 84.88 85 SER A N 1
ATOM 705 C CA . SER A 1 85 ? 23.771 -2.740 -3.586 1.00 84.88 85 SER A CA 1
ATOM 706 C C . SER A 1 85 ? 22.432 -2.757 -2.837 1.00 84.88 85 SER A C 1
ATOM 708 O O . SER A 1 85 ? 22.204 -1.853 -2.030 1.00 84.88 85 SER A O 1
ATOM 710 N N . PRO A 1 86 ? 21.588 -3.788 -3.016 1.00 90.62 86 PRO A N 1
ATOM 711 C CA . PRO A 1 86 ? 21.788 -4.935 -3.909 1.00 90.62 86 PRO A CA 1
ATOM 712 C C . PRO A 1 86 ? 21.424 -4.617 -5.371 1.00 90.62 86 PRO A C 1
ATOM 714 O O . PRO A 1 86 ? 20.520 -3.822 -5.626 1.00 90.62 86 PRO A O 1
ATOM 717 N N . CYS A 1 87 ? 22.081 -5.272 -6.334 1.00 90.19 87 CYS A N 1
ATOM 718 C CA . CYS A 1 87 ? 21.582 -5.342 -7.716 1.00 90.19 87 CYS A CA 1
ATOM 719 C C . CYS A 1 87 ? 20.404 -6.340 -7.822 1.00 90.19 87 CYS 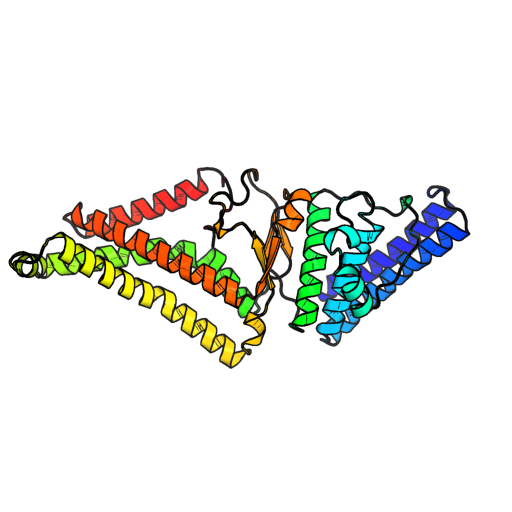A C 1
ATOM 721 O O . CYS A 1 87 ? 20.231 -7.157 -6.909 1.00 90.19 87 CYS A O 1
ATOM 723 N N . PRO A 1 88 ? 19.607 -6.340 -8.913 1.00 91.62 88 PRO A N 1
ATOM 724 C CA . PRO A 1 88 ? 18.461 -7.245 -9.042 1.00 91.62 88 PRO A CA 1
ATOM 725 C C . PRO A 1 88 ? 18.825 -8.718 -8.813 1.00 91.62 88 PRO A C 1
ATOM 727 O O . PRO A 1 88 ? 18.183 -9.396 -8.015 1.00 91.62 88 PRO A O 1
ATOM 730 N N . GLN A 1 89 ? 19.918 -9.193 -9.416 1.00 91.38 89 GLN A N 1
ATOM 731 C CA . GLN A 1 89 ? 20.384 -10.571 -9.244 1.00 91.38 89 GLN A CA 1
ATOM 732 C C . GLN A 1 89 ? 20.762 -10.898 -7.789 1.00 91.38 89 GLN A C 1
ATOM 734 O O . GLN A 1 89 ? 20.485 -11.995 -7.312 1.00 91.38 89 GLN A O 1
ATOM 739 N N . GLN A 1 90 ? 21.376 -9.958 -7.062 1.00 92.12 90 GLN A N 1
ATOM 740 C CA . GLN A 1 90 ? 21.703 -10.142 -5.643 1.00 92.12 90 GLN A CA 1
ATOM 741 C C . GLN A 1 90 ? 20.450 -10.172 -4.766 1.00 92.12 90 GLN A C 1
ATOM 743 O O . GLN A 1 90 ? 20.408 -10.926 -3.799 1.00 92.12 90 GLN A O 1
ATOM 748 N N . PHE A 1 91 ? 19.446 -9.357 -5.097 1.00 92.56 91 PHE A N 1
ATOM 749 C CA . PHE A 1 91 ? 18.211 -9.257 -4.327 1.00 92.56 91 PHE A CA 1
ATOM 750 C C . PHE A 1 91 ? 17.284 -10.458 -4.545 1.00 92.56 91 PHE A C 1
ATOM 752 O O . PHE A 1 91 ? 16.816 -11.055 -3.580 1.00 92.56 91 PHE A O 1
ATOM 759 N N . PHE A 1 92 ? 17.026 -10.824 -5.804 1.00 92.75 92 PHE A N 1
ATOM 760 C CA . PHE A 1 92 ? 16.137 -11.940 -6.144 1.00 92.75 92 PHE A CA 1
ATOM 761 C C . PHE A 1 92 ? 16.824 -13.306 -6.014 1.00 92.75 92 PHE A C 1
ATOM 763 O O . PHE A 1 92 ? 16.149 -14.325 -5.881 1.00 92.75 92 PHE A O 1
ATOM 770 N N . GLY A 1 93 ? 18.160 -13.352 -6.027 1.00 92.62 93 GLY A N 1
ATOM 771 C CA . GLY A 1 93 ? 18.922 -14.584 -5.853 1.00 92.62 93 GLY A CA 1
ATOM 772 C C . GLY A 1 93 ? 18.509 -15.657 -6.863 1.00 92.62 93 GLY A C 1
ATOM 773 O O . GLY A 1 93 ? 18.613 -15.453 -8.070 1.00 92.62 93 GLY A O 1
ATOM 774 N N . GLY A 1 94 ? 18.028 -16.800 -6.364 1.00 91.12 94 GLY A N 1
ATOM 775 C CA . GLY A 1 94 ? 17.589 -17.923 -7.199 1.00 91.12 94 GLY A CA 1
ATOM 776 C C . GLY A 1 94 ? 16.339 -17.646 -8.042 1.00 91.12 94 GLY A C 1
ATOM 777 O O . GLY A 1 94 ? 16.159 -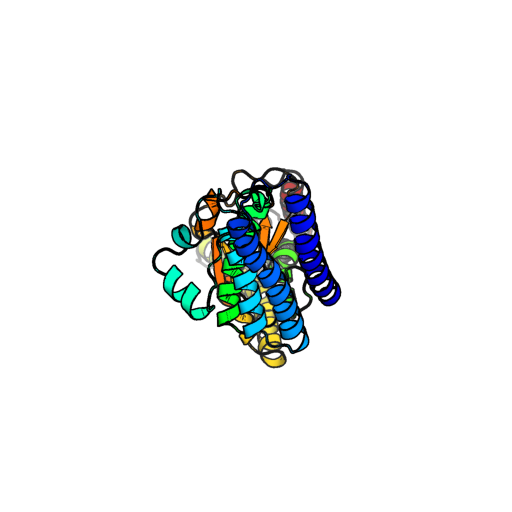18.293 -9.068 1.00 91.12 94 GLY A O 1
ATOM 778 N N . ASP A 1 95 ? 15.511 -16.668 -7.664 1.00 92.62 95 ASP A N 1
ATOM 779 C CA . ASP A 1 95 ? 14.304 -16.315 -8.424 1.00 92.62 95 ASP A CA 1
ATOM 780 C C . ASP A 1 95 ? 14.611 -15.428 -9.640 1.00 92.62 95 ASP A C 1
ATOM 782 O O . ASP A 1 95 ? 13.748 -15.235 -10.496 1.00 92.62 95 ASP A O 1
ATOM 786 N N . TRP A 1 96 ? 15.835 -14.896 -9.743 1.00 93.38 96 TRP A N 1
ATOM 787 C CA . TRP A 1 96 ? 16.221 -13.993 -10.826 1.00 93.38 96 TRP A CA 1
ATOM 788 C C . TRP A 1 96 ? 16.082 -14.638 -12.208 1.00 93.38 96 TRP A C 1
ATOM 790 O O . TRP A 1 96 ? 15.536 -14.012 -13.109 1.00 93.38 96 TRP A O 1
ATOM 800 N N . GLU A 1 97 ? 16.509 -15.895 -12.360 1.00 92.56 97 GLU A N 1
ATOM 801 C CA . GLU A 1 97 ? 16.446 -16.617 -13.639 1.00 92.56 97 GLU A CA 1
ATOM 802 C C . GLU A 1 97 ? 14.995 -16.767 -14.121 1.00 92.56 97 GLU A C 1
ATOM 804 O O . GLU A 1 97 ? 14.678 -16.407 -15.256 1.00 92.56 97 GLU A O 1
ATOM 809 N N . ASN A 1 98 ? 14.091 -17.151 -13.212 1.00 92.94 98 ASN A N 1
ATOM 810 C CA . ASN A 1 98 ? 12.657 -17.258 -13.490 1.00 92.94 98 ASN A CA 1
ATOM 811 C C . ASN A 1 98 ? 12.054 -15.906 -13.905 1.00 92.94 98 ASN A C 1
ATOM 813 O O . ASN A 1 98 ? 11.264 -15.845 -14.845 1.00 92.94 98 ASN A O 1
ATOM 817 N N . ILE A 1 99 ? 12.428 -14.814 -13.224 1.00 93.12 99 ILE A N 1
ATOM 818 C CA . ILE A 1 99 ? 11.952 -13.460 -13.553 1.00 93.12 99 ILE A CA 1
ATOM 819 C C . ILE A 1 99 ? 12.439 -13.045 -14.943 1.00 93.12 99 ILE A C 1
ATOM 821 O O . ILE A 1 99 ? 11.661 -12.508 -15.732 1.00 93.12 99 ILE A O 1
ATOM 825 N N . THR A 1 100 ? 13.713 -13.292 -15.255 1.00 92.69 100 THR A N 1
ATOM 826 C CA . THR A 1 100 ? 14.272 -12.943 -16.565 1.00 92.69 100 THR A CA 1
ATOM 827 C C . THR A 1 100 ? 13.651 -13.755 -17.696 1.00 92.69 100 THR A C 1
ATOM 829 O O . THR A 1 100 ? 13.397 -13.193 -18.758 1.00 92.69 100 THR A O 1
ATOM 832 N N . GLU A 1 101 ? 13.333 -15.031 -17.464 1.00 91.19 101 GLU A N 1
ATOM 833 C CA . GLU A 1 101 ? 12.641 -15.879 -18.438 1.00 91.19 101 GLU A CA 1
ATOM 834 C C . GLU A 1 101 ? 11.184 -15.431 -18.644 1.00 91.19 101 GLU A C 1
ATOM 836 O O . GLU A 1 101 ? 10.735 -15.289 -19.780 1.00 91.19 101 GLU A O 1
ATOM 841 N N . GLU A 1 102 ? 10.446 -15.135 -17.567 1.00 90.06 102 GLU A N 1
ATOM 842 C CA . GLU A 1 102 ? 9.041 -14.705 -17.651 1.00 90.06 102 GLU A CA 1
ATOM 843 C C . GLU A 1 102 ? 8.879 -13.374 -18.405 1.00 90.06 102 GLU A C 1
ATOM 845 O O . GLU A 1 102 ? 7.900 -13.177 -19.144 1.00 90.06 102 GLU A O 1
ATOM 850 N N . LEU A 1 103 ? 9.831 -12.458 -18.211 1.00 90.62 103 LEU A N 1
ATOM 851 C CA . LEU A 1 103 ? 9.826 -11.133 -18.823 1.00 90.62 103 LEU A CA 1
ATOM 852 C C . LEU A 1 103 ? 10.478 -11.082 -20.209 1.00 90.62 103 LEU A C 1
ATOM 854 O O . LEU A 1 103 ? 10.324 -10.055 -20.863 1.00 90.62 103 LEU A O 1
ATOM 858 N N . ASP A 1 104 ? 11.165 -12.142 -20.650 1.00 89.19 104 ASP A N 1
ATOM 859 C CA . ASP A 1 104 ? 12.084 -12.093 -21.802 1.00 89.19 104 ASP A CA 1
ATOM 860 C C . ASP A 1 104 ? 13.093 -10.936 -21.646 1.00 89.19 104 ASP A C 1
ATOM 862 O O . ASP A 1 104 ? 13.225 -10.053 -22.494 1.00 89.19 104 ASP A O 1
ATOM 866 N N . TYR A 1 105 ? 13.726 -10.876 -20.467 1.00 89.06 105 TYR A N 1
ATOM 867 C CA . TYR A 1 105 ? 14.494 -9.715 -20.020 1.00 89.06 105 TYR A CA 1
ATOM 868 C C . TYR A 1 105 ? 15.777 -9.537 -20.853 1.00 89.06 105 TYR A C 1
ATOM 870 O O . TYR A 1 105 ? 16.651 -10.411 -20.840 1.00 89.06 105 TYR A O 1
ATOM 878 N N . PRO A 1 106 ? 15.939 -8.400 -21.548 1.00 89.38 106 PRO A N 1
ATOM 879 C CA . PRO A 1 106 ? 17.094 -8.166 -22.403 1.00 89.38 106 PRO A CA 1
ATOM 880 C C . PRO A 1 106 ? 18.358 -7.851 -21.592 1.00 89.38 106 PRO A C 1
ATOM 882 O O . PRO A 1 106 ? 18.308 -7.238 -20.526 1.00 89.38 106 PRO A O 1
ATOM 885 N N . SER A 1 107 ? 19.519 -8.214 -22.139 1.00 87.00 107 SER A N 1
ATOM 886 C CA . SER A 1 107 ? 20.824 -7.858 -21.575 1.00 87.00 107 SER A CA 1
ATOM 887 C C . SER A 1 107 ? 21.476 -6.755 -22.400 1.00 87.00 107 SER A C 1
ATOM 889 O O . SER A 1 107 ? 21.614 -6.889 -23.615 1.00 87.00 107 SER A O 1
ATOM 891 N N . PHE A 1 108 ? 21.915 -5.685 -21.736 1.00 87.31 108 PHE A N 1
ATOM 892 C CA . PHE A 1 108 ? 22.603 -4.573 -22.386 1.00 87.31 108 PHE A CA 1
ATOM 893 C C . PHE A 1 108 ? 23.974 -4.307 -21.772 1.00 87.31 108 PHE A C 1
ATOM 895 O O . PHE A 1 108 ? 24.176 -4.388 -20.558 1.00 87.31 108 PHE A O 1
ATOM 902 N N . MET A 1 109 ? 24.917 -3.892 -22.619 1.00 82.31 109 MET A N 1
ATOM 903 C CA . MET A 1 109 ? 26.182 -3.314 -22.172 1.00 82.31 109 MET A CA 1
ATOM 904 C C . MET A 1 109 ? 26.088 -1.791 -22.204 1.00 82.31 109 MET A C 1
ATOM 906 O O . MET A 1 109 ? 26.361 -1.158 -23.219 1.00 82.31 109 MET A O 1
ATOM 910 N N . VAL A 1 110 ? 25.694 -1.211 -21.069 1.00 81.75 110 VAL A N 1
ATOM 911 C CA . VAL A 1 110 ? 25.523 0.238 -20.922 1.00 81.75 110 VAL A CA 1
ATOM 912 C C . VAL A 1 110 ? 26.803 0.878 -20.377 1.00 81.75 110 VAL A C 1
ATOM 914 O O . VAL A 1 110 ? 27.319 0.478 -19.327 1.00 81.75 110 VAL A O 1
ATOM 917 N N . HIS A 1 111 ? 27.316 1.889 -21.079 1.00 77.56 111 HIS A N 1
ATOM 918 C CA . HIS A 1 111 ? 28.500 2.639 -20.666 1.00 77.56 111 HIS A CA 1
ATOM 919 C C . HIS A 1 111 ? 28.272 3.357 -19.316 1.00 77.56 111 HIS A C 1
ATOM 921 O O . HIS A 1 111 ? 27.246 4.008 -19.154 1.00 77.56 111 HIS A O 1
ATOM 927 N N . PRO A 1 112 ? 29.214 3.345 -18.349 1.00 72.56 112 PRO A N 1
ATOM 928 C CA . PRO A 1 112 ? 29.004 3.917 -17.010 1.00 72.56 112 PRO A CA 1
ATOM 929 C C . PRO A 1 112 ? 28.623 5.403 -16.972 1.00 72.56 112 PRO A C 1
ATOM 931 O O . PRO A 1 112 ? 27.924 5.827 -16.060 1.00 72.56 112 PRO A O 1
ATOM 934 N N . ALA A 1 113 ? 29.038 6.195 -17.966 1.00 66.75 113 ALA A N 1
ATOM 935 C CA . ALA A 1 113 ? 28.629 7.603 -18.086 1.00 66.75 113 ALA A CA 1
ATOM 936 C C . ALA A 1 113 ? 27.115 7.791 -18.336 1.00 66.75 113 ALA A C 1
ATOM 938 O O . ALA A 1 113 ? 26.610 8.903 -18.222 1.00 66.75 113 ALA A O 1
ATOM 939 N N . ALA A 1 114 ? 26.398 6.713 -18.670 1.00 61.94 114 ALA A N 1
ATOM 940 C CA . ALA A 1 114 ? 24.942 6.655 -18.749 1.00 61.94 114 ALA A CA 1
ATOM 941 C C . ALA A 1 114 ? 24.253 6.581 -17.381 1.00 61.94 114 ALA A C 1
ATOM 943 O O . ALA A 1 114 ? 23.047 6.821 -17.296 1.00 61.94 114 ALA A O 1
ATOM 944 N N . ALA A 1 115 ? 24.982 6.171 -16.337 1.00 64.81 115 ALA A N 1
ATOM 945 C CA . ALA A 1 115 ? 24.422 6.019 -15.006 1.00 64.81 115 ALA A CA 1
ATOM 946 C C . ALA A 1 115 ? 24.067 7.404 -14.462 1.00 64.81 115 ALA A C 1
ATOM 948 O O . ALA A 1 115 ? 24.920 8.285 -14.343 1.00 64.81 115 ALA A O 1
ATOM 949 N N . ALA A 1 116 ? 22.791 7.601 -14.150 1.00 66.31 116 ALA A N 1
ATOM 950 C CA . ALA A 1 116 ? 22.342 8.816 -13.499 1.00 66.31 116 ALA A CA 1
ATOM 951 C C . ALA A 1 116 ? 22.592 8.717 -11.989 1.00 66.31 116 ALA A C 1
ATOM 953 O O . ALA A 1 116 ? 22.433 7.660 -11.378 1.00 66.31 116 ALA A O 1
ATOM 954 N N . THR A 1 117 ? 22.976 9.834 -11.377 1.00 65.25 117 THR A N 1
ATOM 955 C CA . THR A 1 117 ? 23.039 9.943 -9.920 1.00 65.25 117 THR A CA 1
ATOM 956 C C . THR A 1 117 ? 21.633 10.217 -9.403 1.00 65.25 117 THR A C 1
ATOM 958 O O . THR A 1 117 ? 21.079 11.281 -9.672 1.00 65.25 117 THR A O 1
ATOM 961 N N . PHE A 1 118 ? 21.067 9.268 -8.662 1.00 71.81 118 PHE A N 1
ATOM 962 C CA . PHE A 1 118 ? 19.766 9.416 -8.009 1.00 71.81 118 PHE A CA 1
ATOM 963 C C . PHE A 1 118 ? 19.942 9.721 -6.527 1.00 71.81 118 PHE A C 1
ATOM 965 O O . PHE A 1 118 ? 20.927 9.304 -5.906 1.00 71.81 118 PHE A O 1
ATOM 972 N N . ALA A 1 119 ? 18.967 10.415 -5.949 1.00 72.25 119 ALA A N 1
ATOM 973 C CA . ALA A 1 119 ? 18.884 10.518 -4.501 1.00 72.25 119 ALA A CA 1
ATOM 974 C C . ALA A 1 119 ? 18.544 9.130 -3.899 1.00 72.25 119 ALA A C 1
ATOM 976 O O . ALA A 1 119 ? 17.805 8.369 -4.531 1.00 72.25 119 ALA A O 1
ATOM 977 N N . PRO A 1 120 ? 19.072 8.753 -2.714 1.00 70.38 120 PRO A N 1
ATOM 978 C CA . PRO A 1 120 ? 18.897 7.406 -2.140 1.00 70.38 120 PRO A CA 1
ATOM 979 C C . PRO A 1 120 ? 17.442 6.918 -2.032 1.00 70.38 120 PRO A C 1
ATOM 981 O O . PRO A 1 120 ? 17.157 5.724 -2.077 1.00 70.38 120 PRO A O 1
ATOM 984 N N . ASP A 1 121 ? 16.506 7.841 -1.907 1.00 70.19 121 ASP A N 1
ATOM 985 C CA . ASP A 1 121 ? 15.076 7.596 -1.810 1.00 70.19 121 ASP A CA 1
ATOM 986 C C . ASP A 1 121 ? 14.405 7.320 -3.160 1.00 70.19 121 ASP A C 1
ATOM 988 O O . ASP A 1 121 ? 13.504 6.480 -3.243 1.00 70.19 121 ASP A O 1
ATOM 992 N N . GLU A 1 122 ? 14.877 7.957 -4.232 1.00 81.44 122 GLU A N 1
ATOM 993 C CA . GLU A 1 122 ? 14.471 7.637 -5.603 1.00 81.44 122 GLU A CA 1
ATOM 994 C C . GLU A 1 122 ? 14.950 6.235 -5.994 1.00 81.44 122 GLU A C 1
ATOM 996 O O . GLU A 1 122 ? 14.209 5.475 -6.620 1.00 81.44 122 GLU A O 1
ATOM 1001 N N . VAL A 1 123 ? 16.161 5.867 -5.562 1.00 86.19 123 VAL A N 1
ATOM 1002 C CA . VAL A 1 123 ? 16.742 4.526 -5.727 1.00 86.19 123 VAL A CA 1
ATOM 1003 C C . VAL A 1 123 ? 15.827 3.471 -5.105 1.00 86.19 123 VAL A C 1
ATOM 1005 O O . VAL A 1 123 ? 15.390 2.549 -5.798 1.00 86.19 123 VAL A O 1
ATOM 1008 N N . LEU A 1 124 ? 15.463 3.630 -3.828 1.00 85.31 124 LEU A N 1
ATOM 1009 C CA . LEU A 1 124 ? 14.557 2.698 -3.155 1.00 85.31 124 LEU A CA 1
ATOM 1010 C C . LEU A 1 124 ? 13.180 2.652 -3.835 1.00 85.31 124 LEU A C 1
ATOM 1012 O O . LEU A 1 124 ? 12.605 1.574 -4.002 1.00 85.31 124 LEU A O 1
ATOM 1016 N N . ALA A 1 125 ? 12.643 3.801 -4.253 1.00 86.69 125 ALA A N 1
ATOM 1017 C CA . ALA A 1 125 ? 11.364 3.851 -4.951 1.00 86.69 125 ALA A CA 1
ATOM 1018 C C . ALA A 1 125 ? 11.402 3.076 -6.277 1.00 86.69 125 ALA A C 1
ATOM 1020 O O . ALA A 1 125 ? 10.430 2.390 -6.594 1.00 86.69 125 ALA A O 1
ATOM 1021 N N . ILE A 1 126 ? 12.496 3.141 -7.042 1.00 90.06 126 ILE A N 1
ATOM 1022 C CA . ILE A 1 126 ? 12.675 2.346 -8.268 1.00 90.06 126 ILE A CA 1
ATOM 1023 C C . ILE A 1 126 ? 12.635 0.849 -7.943 1.00 90.06 126 ILE A C 1
ATOM 1025 O O . ILE A 1 126 ? 11.864 0.122 -8.574 1.00 90.06 126 ILE A O 1
ATOM 1029 N N . MET A 1 127 ? 13.391 0.413 -6.931 1.00 92.00 127 MET A N 1
ATOM 1030 C CA . MET A 1 127 ? 13.474 -0.993 -6.511 1.00 92.00 127 MET A CA 1
ATOM 1031 C C . MET A 1 127 ? 12.115 -1.533 -6.046 1.00 92.00 127 MET A C 1
ATOM 1033 O O . MET A 1 127 ? 11.642 -2.556 -6.537 1.00 92.00 127 MET A O 1
ATOM 1037 N N . ILE A 1 128 ? 11.420 -0.805 -5.164 1.00 91.00 128 ILE A N 1
ATOM 1038 C CA . ILE A 1 128 ? 10.094 -1.212 -4.674 1.00 91.00 128 ILE A CA 1
ATOM 1039 C C . ILE A 1 128 ? 9.057 -1.198 -5.807 1.00 91.00 128 ILE A C 1
ATOM 1041 O O . ILE A 1 128 ? 8.194 -2.075 -5.857 1.00 91.00 128 ILE A O 1
ATOM 1045 N N . ASN A 1 129 ? 9.132 -0.244 -6.744 1.00 92.44 129 ASN A N 1
ATOM 1046 C CA . ASN A 1 129 ? 8.246 -0.247 -7.909 1.00 92.44 129 ASN A CA 1
ATOM 1047 C C . ASN A 1 129 ? 8.505 -1.447 -8.832 1.00 92.44 129 ASN A C 1
ATOM 1049 O O . ASN A 1 129 ? 7.539 -1.965 -9.387 1.00 92.44 129 ASN A O 1
ATOM 1053 N N . ALA A 1 130 ? 9.751 -1.905 -8.992 1.00 94.12 130 ALA A N 1
ATOM 1054 C CA . ALA A 1 130 ? 10.042 -3.130 -9.739 1.00 94.12 130 ALA A CA 1
ATOM 1055 C C . ALA A 1 130 ? 9.313 -4.330 -9.113 1.00 94.12 130 ALA A C 1
ATOM 1057 O O . ALA A 1 130 ? 8.520 -4.985 -9.790 1.00 94.12 130 ALA A O 1
ATOM 1058 N N . CYS A 1 131 ? 9.472 -4.529 -7.801 1.00 93.62 131 CYS A N 1
ATOM 1059 C CA . CYS A 1 131 ? 8.769 -5.574 -7.052 1.00 93.62 131 CYS A CA 1
ATOM 1060 C C . CYS A 1 131 ? 7.238 -5.442 -7.159 1.00 93.62 131 CYS A C 1
ATOM 1062 O O . CYS A 1 131 ? 6.539 -6.427 -7.380 1.00 93.62 131 CYS A O 1
ATOM 1064 N N . TYR A 1 132 ? 6.707 -4.218 -7.073 1.00 94.19 132 TYR A N 1
ATOM 1065 C CA . TYR A 1 132 ? 5.275 -3.956 -7.227 1.00 94.19 132 TYR A CA 1
ATOM 1066 C C . TYR A 1 132 ? 4.738 -4.410 -8.588 1.00 94.19 132 TYR A C 1
ATOM 1068 O O . TYR A 1 132 ? 3.691 -5.055 -8.651 1.00 94.19 132 TYR A O 1
ATOM 1076 N N . TYR A 1 133 ? 5.415 -4.057 -9.686 1.00 95.38 133 TYR A N 1
ATOM 1077 C CA . TYR A 1 133 ? 4.934 -4.421 -11.018 1.00 95.38 133 TYR A CA 1
ATOM 1078 C C . TYR A 1 133 ? 5.071 -5.922 -11.287 1.00 95.38 133 TYR A C 1
ATOM 1080 O O . TYR A 1 133 ? 4.171 -6.474 -11.914 1.00 95.38 133 TYR A O 1
ATOM 1088 N N . LEU A 1 134 ? 6.096 -6.591 -10.745 1.00 94.62 134 LEU A N 1
ATOM 1089 C CA . LEU A 1 134 ? 6.200 -8.057 -10.774 1.00 94.62 134 LEU A CA 1
ATOM 1090 C C . LEU A 1 134 ? 4.989 -8.729 -10.104 1.00 94.62 134 LEU A C 1
ATOM 1092 O O . LEU A 1 134 ? 4.408 -9.658 -10.662 1.00 94.62 134 LEU A O 1
ATOM 1096 N N . GLU A 1 135 ? 4.532 -8.219 -8.958 1.00 93.88 135 GLU A N 1
ATOM 1097 C CA . GLU A 1 135 ? 3.298 -8.712 -8.330 1.00 93.88 135 GLU A CA 1
ATOM 1098 C C . GLU A 1 135 ? 2.048 -8.374 -9.152 1.00 93.88 135 GLU A C 1
ATOM 1100 O O . GLU A 1 135 ? 1.141 -9.195 -9.306 1.00 93.88 135 GLU A O 1
ATOM 1105 N N . MET A 1 136 ? 1.990 -7.181 -9.747 1.00 94.69 136 MET A N 1
ATOM 1106 C CA . MET A 1 136 ? 0.849 -6.774 -10.567 1.00 94.69 136 MET A CA 1
ATOM 1107 C C . MET A 1 136 ? 0.681 -7.626 -11.834 1.00 94.69 136 MET A C 1
ATOM 1109 O O . MET A 1 136 ? -0.470 -7.900 -12.196 1.00 94.69 136 MET A O 1
ATOM 1113 N N . VAL A 1 137 ? 1.773 -8.086 -12.465 1.00 93.44 137 VAL A N 1
ATOM 1114 C CA . VAL A 1 137 ? 1.741 -9.011 -13.620 1.00 93.44 137 VAL A CA 1
ATOM 1115 C C . VAL A 1 137 ? 0.901 -10.247 -13.297 1.00 93.44 137 VAL A C 1
ATOM 1117 O O . VAL A 1 137 ? -0.008 -10.585 -14.056 1.00 93.44 137 VAL A O 1
ATOM 1120 N N . LYS A 1 138 ? 1.105 -10.842 -12.114 1.00 91.69 138 LYS A N 1
ATOM 1121 C CA . LYS A 1 138 ? 0.391 -12.048 -11.654 1.00 91.69 138 LYS A CA 1
ATOM 1122 C C . LYS A 1 138 ? -1.117 -11.827 -11.483 1.00 91.69 138 LYS A C 1
ATOM 1124 O O . LYS A 1 138 ? -1.908 -12.762 -11.589 1.00 91.69 138 LYS A O 1
ATOM 1129 N N . THR A 1 139 ? -1.546 -10.594 -11.206 1.00 91.19 139 THR A N 1
ATOM 1130 C CA . THR A 1 139 ? -2.960 -10.279 -10.921 1.00 91.19 139 THR A CA 1
ATOM 1131 C C . THR A 1 139 ? -3.776 -9.898 -12.164 1.00 91.19 139 THR A C 1
ATOM 1133 O O . THR A 1 139 ? -5.002 -10.100 -12.193 1.00 91.19 139 THR A O 1
ATOM 1136 N N . GLY A 1 140 ? -3.124 -9.305 -13.173 1.00 89.75 140 GLY A N 1
ATOM 1137 C CA . GLY A 1 140 ? -3.771 -8.727 -14.358 1.00 89.75 140 GLY A CA 1
ATOM 1138 C C . GLY A 1 140 ? -4.783 -7.613 -14.044 1.00 89.75 140 GLY A C 1
ATOM 1139 O O . GLY A 1 140 ? -5.709 -7.373 -14.822 1.00 89.75 140 GLY A O 1
ATOM 1140 N N . LEU A 1 141 ? -4.679 -6.975 -12.873 1.00 92.94 141 LEU A N 1
ATOM 1141 C CA . LEU A 1 141 ? -5.581 -5.904 -12.438 1.00 92.94 141 LEU A CA 1
ATOM 1142 C C . LEU A 1 141 ? -5.231 -4.570 -13.109 1.00 92.94 141 LEU A C 1
ATOM 1144 O O . LEU A 1 141 ? -4.065 -4.331 -13.391 1.00 92.94 141 LEU A O 1
ATOM 1148 N N . PRO A 1 142 ? -6.177 -3.639 -13.314 1.00 92.88 142 PRO A N 1
ATOM 1149 C CA . PRO A 1 142 ? -5.836 -2.320 -13.835 1.00 92.88 142 PRO A CA 1
ATOM 1150 C C . PRO A 1 142 ? -4.911 -1.566 -12.865 1.00 92.88 142 PRO A C 1
ATOM 1152 O O . PRO A 1 142 ? -5.053 -1.716 -11.647 1.00 92.88 142 PRO A O 1
ATOM 1155 N N . PRO A 1 143 ? -3.982 -0.732 -13.362 1.00 90.75 143 PRO A N 1
ATOM 1156 C CA . PRO A 1 143 ? -3.048 -0.010 -12.508 1.00 90.75 143 PRO A CA 1
ATOM 1157 C C . PRO A 1 143 ? -3.775 1.013 -11.635 1.00 90.75 143 PRO A C 1
ATOM 1159 O O . PRO A 1 143 ? -4.416 1.925 -12.156 1.00 90.75 143 PRO A O 1
ATOM 1162 N N . THR A 1 144 ? -3.594 0.904 -10.323 1.00 87.81 144 THR A N 1
ATOM 1163 C CA . THR A 1 144 ? -4.181 1.799 -9.318 1.00 87.81 144 THR A CA 1
ATOM 1164 C C . THR A 1 144 ? -3.097 2.662 -8.670 1.00 87.81 144 THR A C 1
ATOM 1166 O O . THR A 1 144 ? -1.912 2.333 -8.730 1.00 87.81 144 THR A O 1
ATOM 1169 N N . GLY A 1 145 ? -3.491 3.780 -8.069 1.00 82.38 145 GLY A N 1
ATOM 1170 C CA . GLY A 1 145 ? -2.594 4.689 -7.355 1.00 82.38 145 GLY A CA 1
ATOM 1171 C C . GLY A 1 145 ? -3.127 5.049 -5.970 1.00 82.38 145 GLY A C 1
ATOM 1172 O O . GLY A 1 145 ? -4.315 4.886 -5.696 1.00 82.38 145 GLY A O 1
ATOM 1173 N N . ALA A 1 146 ? -2.272 5.612 -5.116 1.00 76.12 146 ALA A N 1
ATOM 1174 C CA . ALA A 1 146 ? -2.647 6.037 -3.766 1.00 76.12 146 ALA A CA 1
ATOM 1175 C C . ALA A 1 146 ? -3.717 7.146 -3.755 1.00 76.12 146 ALA A C 1
ATOM 1177 O O . ALA A 1 146 ? -4.431 7.321 -2.771 1.00 76.12 146 ALA A O 1
ATOM 1178 N N . HIS A 1 147 ? -3.845 7.882 -4.860 1.00 77.81 147 HIS A N 1
ATOM 1179 C CA . HIS A 1 147 ? -4.835 8.942 -5.064 1.00 77.81 147 HIS A CA 1
ATOM 1180 C C . HIS A 1 147 ? -5.959 8.545 -6.027 1.00 77.81 147 HIS A C 1
ATOM 1182 O O . HIS A 1 147 ? -6.736 9.401 -6.451 1.00 77.81 147 HIS A O 1
ATOM 1188 N N . ASP A 1 148 ? -6.032 7.270 -6.408 1.00 80.69 148 ASP A N 1
ATOM 1189 C CA . ASP A 1 148 ? -7.066 6.806 -7.319 1.00 80.69 148 ASP A CA 1
ATOM 1190 C C . ASP A 1 148 ? -8.437 6.769 -6.628 1.00 80.69 148 ASP A C 1
ATOM 1192 O O . ASP A 1 148 ? -8.561 6.537 -5.424 1.00 80.69 148 ASP A O 1
ATOM 1196 N N . THR A 1 149 ? -9.477 6.998 -7.421 1.00 81.31 149 THR A N 1
ATOM 1197 C CA . THR A 1 149 ? -10.883 6.975 -6.991 1.00 81.31 149 THR A CA 1
ATOM 1198 C C . THR A 1 149 ? -11.551 5.637 -7.295 1.00 81.31 149 THR A C 1
ATOM 1200 O O . THR A 1 149 ? -12.768 5.501 -7.162 1.00 81.31 149 THR A O 1
ATOM 1203 N N . SER A 1 150 ? -10.761 4.632 -7.695 1.00 85.69 150 SER A N 1
ATOM 1204 C CA . SER A 1 150 ? -11.251 3.270 -7.867 1.00 85.69 150 SER A CA 1
ATOM 1205 C C . SER A 1 150 ? -11.886 2.766 -6.560 1.00 85.69 150 SER A C 1
ATOM 1207 O O . SER A 1 150 ? -11.427 3.129 -5.472 1.00 85.69 150 SER A O 1
ATOM 1209 N N . PRO A 1 151 ? -12.940 1.932 -6.616 1.00 86.69 151 PRO A N 1
ATOM 1210 C CA . PRO A 1 151 ? -13.684 1.578 -5.409 1.00 86.69 151 PRO A CA 1
ATOM 1211 C C . PRO A 1 151 ? -12.818 0.912 -4.331 1.00 86.69 151 PRO A C 1
ATOM 1213 O O . PRO A 1 151 ? -12.945 1.222 -3.150 1.00 86.69 151 PRO A O 1
ATOM 1216 N N . TRP A 1 152 ? -11.879 0.056 -4.745 1.00 88.62 152 TRP A N 1
ATOM 1217 C CA . TRP A 1 152 ? -10.939 -0.610 -3.843 1.00 88.62 152 TRP A CA 1
ATOM 1218 C C . TRP A 1 152 ? -9.893 0.352 -3.264 1.00 88.62 152 TRP A C 1
ATOM 1220 O O . TRP A 1 152 ? -9.594 0.268 -2.072 1.00 88.62 152 TRP A O 1
ATOM 1230 N N . ALA A 1 153 ? -9.396 1.309 -4.058 1.00 85.94 153 ALA A N 1
ATOM 1231 C CA . ALA A 1 153 ? -8.504 2.360 -3.567 1.00 85.94 153 ALA A CA 1
ATOM 1232 C C . ALA A 1 153 ? -9.211 3.290 -2.573 1.00 85.94 153 ALA A C 1
ATOM 1234 O O . ALA A 1 153 ? -8.630 3.668 -1.556 1.00 85.94 153 ALA A O 1
ATOM 1235 N N . PHE A 1 154 ? -10.482 3.619 -2.822 1.00 85.88 154 PHE A N 1
ATOM 1236 C CA . PHE A 1 154 ? -11.295 4.407 -1.902 1.00 85.88 154 PHE A CA 1
ATOM 1237 C C . PHE A 1 154 ? -11.476 3.693 -0.560 1.00 85.88 154 PHE A C 1
ATOM 1239 O O . PHE A 1 154 ? -11.221 4.299 0.478 1.00 85.88 154 PHE A O 1
ATOM 1246 N N . THR A 1 155 ? -11.856 2.409 -0.558 1.00 86.75 155 THR A N 1
ATOM 1247 C CA . THR A 1 155 ? -11.995 1.630 0.684 1.00 86.75 155 THR A CA 1
ATOM 1248 C C . THR A 1 155 ? -10.678 1.551 1.448 1.00 86.75 155 THR A C 1
ATOM 1250 O O . THR A 1 155 ? -10.662 1.791 2.653 1.00 86.75 155 THR A O 1
ATOM 1253 N N . PHE A 1 156 ? -9.571 1.284 0.753 1.00 86.25 156 PHE A N 1
ATOM 1254 C CA . PHE A 1 156 ? -8.238 1.279 1.352 1.00 86.25 156 PHE A CA 1
ATOM 1255 C C . PHE A 1 156 ? -7.895 2.624 2.011 1.00 86.25 156 PHE A C 1
ATOM 1257 O O . PHE A 1 156 ? -7.522 2.669 3.183 1.00 86.25 156 PHE A O 1
ATOM 1264 N N . ASN A 1 157 ? -8.084 3.732 1.293 1.00 81.62 157 ASN A N 1
ATOM 1265 C CA . ASN A 1 157 ? -7.795 5.072 1.800 1.00 81.62 157 ASN A CA 1
ATOM 1266 C C . ASN A 1 157 ? -8.730 5.491 2.943 1.00 81.62 157 ASN A C 1
ATOM 1268 O O . ASN A 1 157 ? -8.288 6.146 3.889 1.00 81.62 157 ASN A O 1
ATOM 1272 N N . PHE A 1 158 ? -10.009 5.114 2.879 1.00 82.94 158 PHE A N 1
ATOM 1273 C CA . PHE A 1 158 ? -10.967 5.375 3.947 1.00 82.94 158 PHE A CA 1
ATOM 1274 C C . PHE A 1 158 ? -10.583 4.633 5.226 1.00 82.94 158 PHE A C 1
ATOM 1276 O O . PHE A 1 158 ? -10.579 5.251 6.287 1.00 82.94 158 PHE A O 1
ATOM 1283 N N . LEU A 1 159 ? -10.213 3.353 5.135 1.00 81.88 159 LEU A N 1
ATOM 1284 C CA . LEU A 1 159 ? -9.769 2.591 6.302 1.00 81.88 159 LEU A CA 1
ATOM 1285 C C . LEU A 1 159 ? -8.480 3.164 6.888 1.00 81.88 159 LEU A C 1
ATOM 1287 O O . LEU A 1 159 ? -8.437 3.352 8.089 1.00 81.88 159 LEU A O 1
ATOM 1291 N N . ARG A 1 160 ? -7.509 3.541 6.049 1.00 76.56 160 ARG A N 1
ATOM 1292 C CA . ARG A 1 160 ? -6.203 4.057 6.491 1.00 76.56 160 ARG A CA 1
ATOM 1293 C C . ARG A 1 160 ? -6.231 5.476 7.071 1.00 76.56 160 ARG A C 1
ATOM 1295 O O . ARG A 1 160 ? -5.386 5.836 7.877 1.00 76.56 160 ARG A O 1
ATOM 1302 N N . ARG A 1 161 ? -7.102 6.359 6.571 1.00 73.75 161 ARG A N 1
ATOM 1303 C CA . ARG A 1 161 ? -7.079 7.798 6.930 1.00 73.75 161 ARG A CA 1
ATOM 1304 C C . ARG A 1 161 ? -8.405 8.329 7.447 1.00 73.75 161 ARG A C 1
ATOM 1306 O O . ARG A 1 161 ? -8.424 9.277 8.222 1.00 73.75 161 ARG A O 1
ATOM 1313 N N . GLY A 1 162 ? -9.522 7.784 6.980 1.00 73.75 162 GLY A N 1
ATOM 1314 C CA . GLY A 1 162 ? -10.853 8.264 7.341 1.00 73.75 162 GLY A CA 1
ATOM 1315 C C . GLY A 1 162 ? -11.326 7.693 8.673 1.00 73.75 162 GLY A C 1
ATOM 1316 O O . GLY A 1 162 ? -11.672 8.444 9.583 1.00 73.75 162 GLY A O 1
ATOM 1317 N N . LEU A 1 163 ? -11.327 6.365 8.787 1.00 82.25 163 LEU A N 1
ATOM 1318 C CA . LEU A 1 163 ? -11.894 5.647 9.922 1.00 82.25 163 LEU A CA 1
ATOM 1319 C C . LEU A 1 163 ? -11.193 5.963 11.259 1.00 82.25 163 LEU A C 1
ATOM 1321 O O . LEU A 1 163 ? -11.921 6.264 12.208 1.00 82.25 163 LEU A O 1
ATOM 1325 N N . PRO A 1 164 ? -9.848 5.986 11.374 1.00 77.75 164 PRO A N 1
ATOM 1326 C CA . PRO A 1 164 ? -9.173 6.218 12.656 1.00 77.75 164 PRO A CA 1
ATOM 1327 C C . PRO A 1 164 ? -9.557 7.558 13.300 1.00 77.75 164 PRO A C 1
ATOM 1329 O O . PRO A 1 164 ? -9.795 7.626 14.506 1.00 77.75 164 PRO A O 1
ATOM 1332 N N . ASN A 1 165 ? -9.746 8.598 12.477 1.00 75.06 165 ASN A N 1
ATOM 1333 C CA . ASN A 1 165 ? -10.109 9.952 12.913 1.00 75.06 165 ASN A CA 1
ATOM 1334 C C . ASN A 1 165 ? -11.490 10.054 13.574 1.00 75.06 165 ASN A C 1
ATOM 1336 O O . ASN A 1 165 ? -11.754 11.004 14.307 1.00 75.06 165 ASN A O 1
ATOM 1340 N N . ILE A 1 166 ? -12.391 9.109 13.310 1.00 83.69 166 ILE A N 1
ATOM 1341 C CA . ILE A 1 166 ? -13.751 9.106 13.872 1.00 83.69 166 ILE A CA 1
ATOM 1342 C C . ILE A 1 166 ? -13.990 7.930 14.820 1.00 83.69 166 ILE A C 1
ATOM 1344 O O . ILE A 1 166 ? -14.894 7.980 15.655 1.00 83.69 166 ILE A O 1
ATOM 1348 N N . LEU A 1 167 ? -13.178 6.876 14.718 1.00 87.56 167 LEU A N 1
ATOM 1349 C CA . LEU A 1 167 ? -13.372 5.623 15.437 1.00 87.56 167 LEU A CA 1
ATOM 1350 C C . LEU A 1 167 ? -13.361 5.836 16.954 1.00 87.56 167 LEU A C 1
ATOM 1352 O O . LEU A 1 167 ? -14.275 5.386 17.646 1.00 87.56 167 LEU A O 1
ATOM 1356 N N . GLY A 1 168 ? -12.365 6.564 17.466 1.00 85.56 168 GLY A N 1
ATOM 1357 C CA . GLY A 1 168 ? -12.187 6.751 18.909 1.00 85.56 168 GLY A CA 1
ATOM 1358 C C . GLY A 1 168 ? -13.368 7.463 19.558 1.00 85.56 168 GLY A C 1
ATOM 1359 O O . GLY A 1 168 ? -13.908 6.980 20.554 1.00 85.56 168 GLY A O 1
ATOM 1360 N N . ILE A 1 169 ? -13.821 8.572 18.968 1.00 88.00 169 ILE A N 1
ATOM 1361 C CA . ILE A 1 169 ? -14.931 9.345 19.527 1.00 88.00 169 ILE A CA 1
ATOM 1362 C C . ILE A 1 169 ? -16.257 8.585 19.465 1.00 88.00 169 ILE A C 1
ATOM 1364 O O . ILE A 1 169 ? -16.989 8.572 20.454 1.00 88.00 169 ILE A O 1
ATOM 1368 N N . VAL A 1 170 ? -16.546 7.885 18.364 1.00 90.94 170 VAL A N 1
ATOM 1369 C CA . VAL A 1 170 ? -17.777 7.087 18.236 1.00 90.94 170 VAL A CA 1
ATOM 1370 C C . VAL A 1 170 ? -17.823 5.993 19.303 1.00 90.94 170 VAL A C 1
ATOM 1372 O O . VAL A 1 170 ? -18.820 5.869 20.019 1.00 90.94 170 VAL A O 1
ATOM 1375 N N . VAL A 1 171 ? -16.736 5.233 19.463 1.00 91.88 171 VAL A N 1
ATOM 1376 C CA . VAL A 1 171 ? -16.677 4.117 20.419 1.00 91.88 171 VAL A CA 1
ATOM 1377 C C . VAL A 1 171 ? -16.727 4.612 21.865 1.00 91.88 171 VAL A C 1
ATOM 1379 O O . VAL A 1 171 ? -17.429 4.022 22.694 1.00 91.88 171 VAL A O 1
ATOM 1382 N N . LEU A 1 172 ? -16.023 5.702 22.185 1.00 89.94 172 LEU A N 1
ATOM 1383 C CA . LEU A 1 172 ? -16.016 6.283 23.529 1.00 89.94 172 LEU A CA 1
ATOM 1384 C C . LEU A 1 172 ? -17.403 6.784 23.938 1.00 89.94 172 LEU A C 1
ATOM 1386 O O . LEU A 1 172 ? -17.894 6.406 25.004 1.00 89.94 172 LEU A O 1
ATOM 1390 N N . LEU A 1 173 ? -18.058 7.584 23.091 1.00 90.31 173 LEU A N 1
ATOM 1391 C CA . LEU A 1 173 ? -19.393 8.119 23.379 1.00 90.31 173 LEU A CA 1
ATOM 1392 C C . LEU A 1 173 ? -20.422 6.991 23.521 1.00 90.31 173 LEU A C 1
ATOM 1394 O O . LEU A 1 173 ? -21.219 6.990 24.461 1.00 90.31 173 LEU A O 1
ATOM 1398 N N . MET A 1 174 ? -20.368 5.987 22.643 1.00 90.62 174 MET A N 1
ATOM 1399 C CA . MET A 1 174 ? -21.260 4.828 22.708 1.00 90.62 174 MET A CA 1
ATOM 1400 C C . MET A 1 174 ? -21.068 4.030 24.006 1.00 90.62 174 MET A C 1
ATOM 1402 O O . MET A 1 174 ? -22.045 3.655 24.662 1.00 90.62 174 MET A O 1
ATOM 1406 N N . SER A 1 175 ? -19.816 3.823 24.420 1.00 89.62 175 SER A N 1
ATOM 1407 C CA . SER A 1 175 ? -19.476 3.096 25.649 1.00 89.62 175 SER A CA 1
ATOM 1408 C C . SER A 1 175 ? -19.943 3.827 26.909 1.00 89.62 175 SER A C 1
ATOM 1410 O O . SER A 1 175 ? -20.476 3.189 27.822 1.00 89.62 175 SER A O 1
ATOM 1412 N N . VAL A 1 176 ? -19.788 5.155 26.948 1.00 89.25 176 VAL A N 1
ATOM 1413 C CA . VAL A 1 176 ? -20.246 5.997 28.064 1.00 89.25 176 VAL A CA 1
ATOM 1414 C C . VAL A 1 176 ? -21.769 5.971 28.179 1.00 89.25 176 VAL A C 1
ATOM 1416 O O . VAL A 1 176 ? -22.308 5.681 29.254 1.00 89.25 176 VAL A O 1
ATOM 1419 N N . ASN A 1 177 ? -22.468 6.183 27.062 1.00 89.06 177 ASN A N 1
ATOM 1420 C CA . ASN A 1 177 ? -23.927 6.161 27.003 1.00 89.06 177 ASN A CA 1
ATOM 1421 C C . ASN A 1 177 ? -24.497 4.817 27.504 1.00 89.06 177 ASN A C 1
ATOM 1423 O O . ASN A 1 177 ? -25.406 4.781 28.337 1.00 89.06 177 ASN A O 1
ATOM 1427 N N . MET A 1 178 ? -23.906 3.687 27.092 1.00 85.12 178 MET A N 1
ATOM 1428 C CA . MET A 1 178 ? -24.361 2.364 27.536 1.00 85.12 178 MET A CA 1
ATOM 1429 C C . MET A 1 178 ? -24.280 2.157 29.054 1.00 85.12 178 MET A C 1
ATOM 1431 O O . MET A 1 178 ? -25.129 1.442 29.590 1.00 85.12 178 MET A O 1
ATOM 1435 N N . LEU A 1 179 ? -23.289 2.713 29.763 1.00 83.31 179 LEU A N 1
ATOM 1436 C CA . LEU A 1 179 ? -23.206 2.563 31.224 1.00 83.31 179 LEU A CA 1
ATOM 1437 C C . LEU A 1 179 ? -24.109 3.561 31.955 1.00 83.31 179 LEU A C 1
ATOM 1439 O O . LEU A 1 179 ? -24.724 3.211 32.965 1.00 83.31 179 LEU A O 1
ATOM 1443 N N . HIS A 1 180 ? -24.217 4.791 31.455 1.00 83.25 180 HIS A N 1
ATOM 1444 C CA . HIS A 1 180 ? -25.082 5.800 32.064 1.00 83.25 180 HIS A CA 1
ATOM 1445 C C . HIS A 1 180 ? -26.568 5.462 31.932 1.00 83.25 180 HIS A C 1
ATOM 1447 O O . HIS A 1 180 ? -27.310 5.654 32.896 1.00 83.25 180 HIS A O 1
ATOM 1453 N N . ARG A 1 181 ? -26.983 4.829 30.831 1.00 82.88 181 ARG A N 1
ATOM 1454 C CA . ARG A 1 181 ? -28.336 4.276 30.685 1.00 82.88 181 ARG A CA 1
ATOM 1455 C C . ARG A 1 181 ? -28.675 3.228 31.753 1.00 82.88 181 ARG A C 1
ATOM 1457 O O . ARG A 1 181 ? -29.804 3.185 32.241 1.00 82.88 181 ARG A O 1
ATOM 1464 N N . ASP A 1 182 ? -27.710 2.416 32.179 1.00 78.88 182 ASP A N 1
ATOM 1465 C CA . ASP A 1 182 ? -27.919 1.434 33.255 1.00 78.88 182 ASP A CA 1
ATOM 1466 C C . ASP A 1 182 ? -27.969 2.101 34.644 1.00 78.88 182 ASP A C 1
ATOM 1468 O O . ASP A 1 182 ? -28.665 1.625 35.549 1.00 78.88 182 ASP A O 1
ATOM 1472 N N . LYS A 1 183 ? -27.249 3.221 34.828 1.00 76.50 183 LYS A N 1
ATOM 1473 C CA . LYS A 1 183 ? -27.325 4.046 36.048 1.00 76.50 183 LYS A CA 1
ATOM 1474 C C . LYS A 1 183 ? -28.683 4.727 36.172 1.00 76.50 183 LYS A C 1
ATOM 1476 O O . LYS A 1 183 ? -29.281 4.669 37.245 1.00 76.50 183 LYS A O 1
ATOM 1481 N N . SER A 1 184 ? -29.156 5.362 35.101 1.00 74.12 184 SER A N 1
ATOM 1482 C CA . SER A 1 184 ? -30.416 6.114 35.092 1.00 74.12 184 SER A CA 1
ATOM 1483 C C . SER A 1 184 ? -31.638 5.202 35.209 1.00 74.12 184 SER A C 1
ATOM 1485 O O . SER A 1 184 ? -32.582 5.542 35.915 1.00 74.12 184 SER A O 1
ATOM 1487 N N . SER A 1 185 ? -31.590 4.006 34.616 1.00 73.19 185 SER A N 1
ATOM 1488 C CA . SER A 1 185 ? -32.647 2.989 34.737 1.00 73.19 185 SER A CA 1
ATOM 1489 C C . SER A 1 185 ? -32.643 2.217 36.064 1.00 73.19 185 SER A C 1
ATOM 1491 O O . SER A 1 185 ? -33.527 1.399 36.301 1.00 73.19 185 SER A O 1
ATOM 1493 N N . GLY A 1 186 ? -31.655 2.432 36.942 1.00 69.62 186 GLY A N 1
ATOM 1494 C CA . GLY A 1 186 ? -31.560 1.752 38.240 1.00 69.62 186 GLY A CA 1
ATOM 1495 C C . GLY A 1 186 ? -31.178 0.266 38.172 1.00 69.62 186 GLY A C 1
ATOM 1496 O O . GLY A 1 186 ? -31.005 -0.363 39.219 1.00 69.62 186 GLY A O 1
ATOM 1497 N N . VAL A 1 187 ? -30.964 -0.283 36.971 1.00 72.25 187 VAL A N 1
ATOM 1498 C CA . VAL A 1 187 ? -30.584 -1.686 36.720 1.00 72.25 187 VAL A CA 1
ATOM 1499 C C . VAL A 1 187 ? -29.292 -2.056 37.450 1.00 72.25 187 VAL A C 1
ATOM 1501 O O . VAL A 1 187 ? -29.153 -3.169 37.959 1.00 72.25 187 VAL A O 1
ATOM 1504 N N . ILE A 1 188 ? -28.371 -1.101 37.602 1.00 64.69 188 ILE A N 1
ATOM 1505 C CA . ILE A 1 188 ? -27.125 -1.298 38.354 1.00 64.69 188 ILE A CA 1
ATOM 1506 C C . ILE A 1 188 ? -27.395 -1.711 39.800 1.00 64.69 188 ILE A C 1
ATOM 1508 O O . ILE A 1 188 ? -26.746 -2.630 40.294 1.00 64.69 188 ILE A O 1
ATOM 1512 N N . LYS A 1 189 ? -28.371 -1.086 40.468 1.00 64.94 189 LYS A N 1
ATOM 1513 C CA . LYS A 1 189 ? -28.686 -1.395 41.869 1.00 64.94 189 LYS A CA 1
ATOM 1514 C C . LYS A 1 189 ? -29.221 -2.817 41.994 1.00 64.94 189 LYS A C 1
ATOM 1516 O O . LYS A 1 189 ? -28.703 -3.568 42.804 1.00 64.94 189 LYS A O 1
ATOM 1521 N N . VAL A 1 190 ? -30.154 -3.202 41.121 1.00 65.50 190 VAL A N 1
ATOM 1522 C CA . VAL A 1 190 ? -30.748 -4.551 41.086 1.00 65.50 190 VAL A CA 1
ATOM 1523 C C . VAL A 1 190 ? -29.697 -5.620 40.768 1.00 65.50 190 VAL A C 1
ATOM 1525 O O . VAL A 1 190 ? -29.648 -6.663 41.414 1.00 65.50 190 VAL A O 1
ATOM 1528 N N . SER A 1 191 ? -28.812 -5.348 39.807 1.00 61.81 191 SER A N 1
ATOM 1529 C CA . SER A 1 191 ? -27.773 -6.297 39.383 1.00 61.81 191 SER A CA 1
ATOM 1530 C C . SER A 1 191 ? -26.652 -6.488 40.415 1.00 61.81 191 SER A C 1
ATOM 1532 O O . SER A 1 191 ? -26.111 -7.586 40.519 1.00 61.81 191 SER A O 1
ATOM 1534 N N . LEU A 1 192 ? -26.333 -5.455 41.206 1.00 61.00 192 LEU A N 1
ATOM 1535 C CA . LEU A 1 192 ? -25.361 -5.515 42.306 1.00 61.00 192 LEU A CA 1
ATOM 1536 C C . LEU A 1 192 ? -25.951 -6.061 43.615 1.00 61.00 192 LEU A C 1
ATOM 1538 O O . LEU A 1 192 ? -25.185 -6.409 44.510 1.00 61.00 192 LEU A O 1
ATOM 1542 N N . SER A 1 193 ? -27.281 -6.123 43.748 1.00 61.38 193 SER A N 1
ATOM 1543 C CA . SER A 1 193 ? -27.953 -6.810 44.863 1.00 61.38 193 SER A CA 1
ATOM 1544 C C . SER A 1 193 ? -27.914 -8.335 44.727 1.00 61.38 193 SER A C 1
ATOM 1546 O O . SER A 1 193 ? -28.096 -9.041 45.715 1.00 61.38 193 SER A O 1
ATOM 1548 N N . ALA A 1 194 ? -27.672 -8.854 43.520 1.00 59.16 194 ALA A N 1
ATOM 1549 C CA . ALA A 1 194 ? -27.441 -10.274 43.292 1.00 59.16 194 ALA A CA 1
ATOM 1550 C C . ALA A 1 194 ? -26.019 -10.672 43.753 1.00 59.16 194 ALA A C 1
ATOM 1552 O O . ALA A 1 194 ? -25.101 -9.858 43.640 1.00 59.16 194 ALA A O 1
ATOM 1553 N N . PRO A 1 195 ? -25.784 -11.919 44.210 1.00 55.84 195 PRO A N 1
ATOM 1554 C CA . PRO A 1 195 ? -24.483 -12.409 44.691 1.00 55.84 195 PRO A CA 1
ATOM 1555 C C . PRO A 1 195 ? -23.473 -12.651 43.548 1.00 55.84 195 PRO A C 1
ATOM 1557 O O . PRO A 1 195 ? -22.778 -13.664 43.493 1.00 55.84 195 PRO A O 1
ATOM 1560 N N . LEU A 1 196 ? -23.406 -11.742 42.578 1.00 62.94 196 LEU A N 1
ATOM 1561 C CA . LEU A 1 196 ? -22.453 -11.773 41.480 1.00 62.94 196 LEU A CA 1
ATOM 1562 C C . LEU A 1 196 ? -21.247 -10.904 41.840 1.00 62.94 196 LEU A C 1
ATOM 1564 O O . LEU A 1 196 ? -21.384 -9.786 42.333 1.00 62.94 196 LEU A O 1
ATOM 1568 N N . SER A 1 197 ? -20.040 -11.408 41.575 1.00 74.12 197 SER A N 1
ATOM 1569 C CA . SER A 1 197 ? -18.822 -10.630 41.796 1.00 74.12 197 SER A CA 1
ATOM 1570 C C . SER A 1 197 ? -18.830 -9.368 40.923 1.00 74.12 197 SER A C 1
ATOM 1572 O O . SER A 1 197 ? -19.147 -9.417 39.731 1.00 74.12 197 SER A O 1
ATOM 1574 N N . ARG A 1 198 ? -18.449 -8.223 41.506 1.00 77.81 198 ARG A N 1
ATOM 1575 C CA . ARG A 1 198 ? -18.392 -6.922 40.807 1.00 77.81 198 ARG A CA 1
ATOM 1576 C C . ARG A 1 198 ? -17.563 -6.999 39.519 1.00 77.81 198 ARG A C 1
ATOM 1578 O O . ARG A 1 198 ? -17.939 -6.423 38.505 1.00 77.81 198 ARG A O 1
ATOM 1585 N N . THR A 1 199 ? -16.491 -7.789 39.529 1.00 80.75 199 THR A N 1
ATOM 1586 C CA . THR A 1 199 ? -15.644 -8.059 38.360 1.00 80.75 199 THR A CA 1
ATOM 1587 C C . THR A 1 199 ? -16.408 -8.735 37.222 1.00 80.75 199 THR A C 1
ATOM 1589 O O . THR A 1 199 ? -16.260 -8.344 36.068 1.00 80.75 199 THR A O 1
ATOM 1592 N N . ARG A 1 200 ? -17.272 -9.715 37.524 1.00 83.81 200 ARG A N 1
ATOM 1593 C CA . ARG A 1 200 ? -18.078 -10.413 36.511 1.00 83.81 200 ARG A CA 1
ATOM 1594 C C . ARG A 1 200 ? -19.107 -9.480 35.874 1.00 83.81 200 ARG A C 1
ATOM 1596 O O . ARG A 1 200 ? -19.346 -9.575 34.673 1.00 83.81 200 ARG A O 1
ATOM 1603 N N . TYR A 1 201 ? -19.673 -8.558 36.655 1.00 84.19 201 TYR A N 1
ATOM 1604 C CA . TYR A 1 201 ? -20.545 -7.506 36.131 1.00 84.19 201 TYR A CA 1
ATOM 1605 C C . TYR A 1 201 ? -19.796 -6.595 35.143 1.00 84.19 201 TYR A C 1
ATOM 1607 O O . TYR A 1 201 ? -20.254 -6.408 34.015 1.00 84.19 201 TYR A O 1
ATOM 1615 N N . LEU A 1 202 ? -18.617 -6.091 35.529 1.00 85.12 202 LEU A N 1
ATOM 1616 C CA . LEU A 1 202 ? -17.810 -5.217 34.670 1.00 85.12 202 LEU A CA 1
ATOM 1617 C C . LEU A 1 202 ? -17.351 -5.921 33.389 1.00 85.12 202 LEU A C 1
ATOM 1619 O O . LEU A 1 202 ? -17.476 -5.343 32.315 1.00 85.12 202 LEU A O 1
ATOM 1623 N N . LEU A 1 203 ? -16.897 -7.175 33.474 1.00 88.00 203 LEU A N 1
ATOM 1624 C CA . LEU A 1 203 ? -16.473 -7.946 32.302 1.00 88.00 203 LEU A CA 1
ATOM 1625 C C . LEU A 1 203 ? -17.634 -8.198 31.331 1.00 88.00 203 LEU A C 1
ATOM 1627 O O . LEU A 1 203 ? -17.475 -8.052 30.120 1.00 88.00 203 LEU A O 1
ATOM 1631 N N . ARG A 1 204 ? -18.826 -8.520 31.851 1.00 88.94 204 ARG A N 1
ATOM 1632 C CA . ARG A 1 204 ? -20.027 -8.681 31.022 1.00 88.94 204 ARG A CA 1
ATOM 1633 C C . ARG A 1 204 ? -20.391 -7.377 30.321 1.00 88.94 204 ARG A C 1
ATOM 1635 O O . ARG A 1 204 ? -20.760 -7.402 29.149 1.00 88.94 204 ARG A O 1
ATOM 1642 N N . LYS A 1 205 ? -20.279 -6.245 31.019 1.00 87.25 205 LYS A N 1
ATOM 1643 C CA . LYS A 1 205 ? -20.574 -4.937 30.431 1.00 87.25 205 LYS A CA 1
ATOM 1644 C C . LYS A 1 205 ? -19.538 -4.541 29.383 1.00 87.25 205 LYS A C 1
ATOM 1646 O O . LYS A 1 205 ? -19.933 -4.099 28.312 1.00 87.25 205 LYS A O 1
ATOM 1651 N N . LEU A 1 206 ? -18.254 -4.767 29.660 1.00 91.38 206 LEU A N 1
ATOM 1652 C CA . LEU A 1 206 ? -17.171 -4.564 28.701 1.00 91.38 206 LEU A CA 1
ATOM 1653 C C . LEU A 1 206 ? -17.415 -5.377 27.428 1.00 91.38 206 LEU A C 1
ATOM 1655 O O . LEU A 1 206 ? -17.404 -4.815 26.341 1.00 91.38 206 LEU A O 1
ATOM 1659 N N . SER A 1 207 ? -17.717 -6.671 27.565 1.00 92.62 207 SER A N 1
ATOM 1660 C CA . SER A 1 207 ? -18.013 -7.553 26.434 1.00 92.62 207 SER A CA 1
ATOM 1661 C C . SER A 1 207 ? -19.226 -7.075 25.630 1.00 92.62 207 SER A C 1
ATOM 1663 O O . SER A 1 207 ? -19.151 -6.987 24.408 1.00 92.62 207 SER A O 1
ATOM 1665 N N . LEU A 1 208 ? -20.321 -6.692 26.296 1.00 91.31 208 LEU A N 1
ATOM 1666 C CA . LEU A 1 208 ? -21.514 -6.183 25.616 1.00 91.31 208 LEU A CA 1
ATOM 1667 C C . LEU A 1 208 ? -21.225 -4.881 24.851 1.00 91.31 208 LEU A C 1
ATOM 1669 O O . LEU A 1 208 ? -21.613 -4.762 23.690 1.00 91.31 208 LEU A O 1
ATOM 1673 N N . SER A 1 209 ? -20.532 -3.926 25.478 1.00 90.44 209 SER A N 1
ATOM 1674 C CA . SER A 1 209 ? -20.144 -2.662 24.838 1.00 90.44 209 SER A CA 1
ATOM 1675 C C . SER A 1 209 ? -19.167 -2.883 23.684 1.00 90.44 209 SER A C 1
ATOM 1677 O O . SER A 1 209 ? -19.301 -2.241 22.643 1.00 90.44 209 SER A O 1
ATOM 1679 N N . PHE A 1 210 ? -18.227 -3.816 23.833 1.00 94.25 210 PHE A N 1
ATOM 1680 C CA . PHE A 1 210 ? -17.301 -4.225 22.783 1.00 94.25 210 PHE A CA 1
ATOM 1681 C C . PHE A 1 210 ? -18.030 -4.808 21.571 1.00 94.25 210 PHE A C 1
ATOM 1683 O O . PHE A 1 210 ? -17.816 -4.334 20.457 1.00 94.25 210 PHE A O 1
ATOM 1690 N N . PHE A 1 211 ? -18.934 -5.772 21.764 1.00 94.56 211 PHE A N 1
ATOM 1691 C CA . PHE A 1 211 ? -19.692 -6.365 20.657 1.00 94.56 211 PHE A CA 1
ATOM 1692 C C . PHE A 1 211 ? -20.639 -5.365 19.995 1.00 94.56 211 PHE A C 1
ATOM 1694 O O . PHE A 1 211 ? -20.742 -5.342 18.767 1.00 94.56 211 PHE A O 1
ATOM 1701 N N . ALA A 1 212 ? -21.301 -4.514 20.782 1.00 92.50 212 ALA A N 1
ATOM 1702 C CA . ALA A 1 212 ? -22.173 -3.473 20.252 1.00 92.50 212 ALA A CA 1
ATOM 1703 C C . ALA A 1 212 ? -21.381 -2.467 19.401 1.00 92.50 212 ALA A C 1
ATOM 1705 O O . ALA A 1 212 ? -21.754 -2.205 18.259 1.00 92.50 212 ALA A O 1
ATOM 1706 N N . SER A 1 213 ? -20.253 -1.969 19.916 1.00 93.38 213 SER A N 1
ATOM 1707 C CA . SER A 1 213 ? -19.397 -1.016 19.195 1.00 93.38 213 SER A CA 1
ATOM 1708 C C . SER A 1 213 ? -18.770 -1.651 17.953 1.00 93.38 213 SER A C 1
ATOM 1710 O O . SER A 1 213 ? -18.787 -1.057 16.879 1.00 93.38 213 SER A O 1
ATOM 1712 N N . SER A 1 214 ? -18.298 -2.896 18.064 1.00 93.25 214 SER A N 1
ATOM 1713 C CA . SER A 1 214 ? -17.764 -3.657 16.928 1.00 93.25 214 SER A CA 1
ATOM 1714 C C . SER A 1 214 ? -18.813 -3.856 15.842 1.00 93.25 214 SER A C 1
ATOM 1716 O O . SER A 1 214 ? -18.510 -3.674 14.671 1.00 93.25 214 SER A O 1
ATOM 1718 N N . SER A 1 215 ? -20.063 -4.152 16.206 1.00 92.69 215 SER A N 1
ATOM 1719 C CA . SER A 1 215 ? -21.149 -4.305 15.230 1.00 92.69 215 SER A CA 1
ATOM 1720 C C . SER A 1 215 ? -21.436 -2.996 14.493 1.00 92.69 215 SER A C 1
ATOM 1722 O O . SER A 1 215 ? -21.614 -3.008 13.280 1.00 92.69 215 SER A O 1
ATOM 1724 N N . VAL A 1 216 ? -21.432 -1.861 15.197 1.00 92.38 216 VAL A N 1
ATOM 1725 C CA . VAL A 1 216 ? -21.665 -0.541 14.586 1.00 92.38 216 VAL A CA 1
ATOM 1726 C C . VAL A 1 216 ? -20.534 -0.140 13.636 1.00 92.38 216 VAL A C 1
ATOM 1728 O O . VAL A 1 216 ? -20.804 0.463 12.602 1.00 92.38 216 VAL A O 1
ATOM 1731 N N . ILE A 1 217 ? -19.284 -0.484 13.953 1.00 91.12 217 ILE A N 1
ATOM 1732 C CA . ILE A 1 217 ? -18.116 -0.093 13.150 1.00 91.12 217 ILE A CA 1
ATOM 1733 C C . ILE A 1 217 ? -17.824 -1.081 12.018 1.00 91.12 217 ILE A C 1
ATOM 1735 O O . ILE A 1 217 ? -17.636 -0.668 10.877 1.00 91.12 217 ILE A O 1
ATOM 1739 N N . VAL A 1 218 ? -17.770 -2.379 12.315 1.00 90.56 218 VAL A N 1
ATOM 1740 C CA . VAL A 1 218 ? -17.277 -3.414 11.393 1.00 90.56 218 VAL A CA 1
ATOM 1741 C C . VAL A 1 218 ? -18.348 -3.826 10.383 1.00 90.56 218 VAL A C 1
ATOM 1743 O O . VAL A 1 218 ? -18.031 -4.036 9.213 1.00 90.56 218 VAL A O 1
ATOM 1746 N N . LEU A 1 219 ? -19.621 -3.903 10.787 1.00 90.50 219 LEU A N 1
ATOM 1747 C CA . LEU A 1 219 ? -20.696 -4.363 9.900 1.00 90.50 219 LEU A CA 1
ATOM 1748 C C . LEU A 1 219 ? -20.856 -3.473 8.650 1.00 90.50 219 LEU A C 1
ATOM 1750 O O . LEU A 1 219 ? -20.916 -4.031 7.552 1.00 90.50 219 LEU A O 1
ATOM 1754 N N . PRO A 1 220 ? -20.838 -2.125 8.742 1.00 90.12 220 PRO A N 1
ATOM 1755 C CA . PRO A 1 220 ? -20.843 -1.275 7.551 1.00 90.12 220 PRO A CA 1
ATOM 1756 C C . PRO A 1 220 ? -19.646 -1.510 6.619 1.00 90.12 220 PRO A C 1
ATOM 1758 O O . PRO A 1 220 ? -19.806 -1.421 5.402 1.00 90.12 220 PRO A O 1
ATOM 1761 N N . GLN A 1 221 ? -18.465 -1.844 7.154 1.00 88.69 221 GLN A N 1
ATOM 1762 C CA . GLN A 1 221 ? -17.276 -2.127 6.336 1.00 88.69 221 GLN A CA 1
ATOM 1763 C C . GLN A 1 221 ? -17.424 -3.448 5.581 1.00 88.69 221 GLN A C 1
ATOM 1765 O O . GLN A 1 221 ? -17.188 -3.492 4.375 1.00 88.69 221 GLN A O 1
ATOM 1770 N N . ILE A 1 222 ? -17.892 -4.501 6.261 1.00 90.44 222 ILE A N 1
ATOM 1771 C CA . ILE A 1 222 ? -18.170 -5.800 5.630 1.00 90.44 222 ILE A CA 1
ATOM 1772 C C . ILE A 1 222 ? -19.206 -5.632 4.515 1.00 90.44 222 ILE A C 1
ATOM 1774 O O . ILE A 1 222 ? -18.998 -6.116 3.403 1.00 90.44 222 ILE A O 1
ATOM 1778 N N . LEU A 1 223 ? -20.296 -4.906 4.783 1.00 91.25 223 LEU A N 1
ATOM 1779 C CA . LEU A 1 223 ? -21.325 -4.624 3.781 1.00 91.25 223 LEU A CA 1
ATOM 1780 C C . LEU A 1 223 ? -20.765 -3.828 2.600 1.00 91.25 223 LEU A C 1
ATOM 1782 O O . LEU A 1 223 ? -21.074 -4.150 1.457 1.00 91.25 223 LEU A O 1
ATOM 1786 N N . SER A 1 224 ? -19.912 -2.835 2.855 1.00 89.88 224 SER A N 1
ATOM 1787 C CA . SER A 1 224 ? -19.269 -2.050 1.798 1.00 89.88 224 SER A CA 1
ATOM 1788 C C . SER A 1 224 ? -18.393 -2.931 0.908 1.00 89.88 224 SER A C 1
ATOM 1790 O O . SER A 1 224 ? -18.559 -2.914 -0.309 1.00 89.88 224 SER A O 1
ATOM 1792 N N . ILE A 1 225 ? -17.530 -3.770 1.493 1.00 90.50 225 ILE A N 1
ATOM 1793 C CA . ILE A 1 225 ? -16.682 -4.714 0.747 1.00 90.50 225 ILE A CA 1
ATOM 1794 C C . ILE A 1 225 ? -17.537 -5.695 -0.064 1.00 90.50 225 ILE A C 1
ATOM 1796 O O . ILE A 1 225 ? -17.229 -5.962 -1.223 1.00 90.50 225 ILE A O 1
ATOM 1800 N N . LEU A 1 226 ? -18.632 -6.200 0.508 1.00 92.19 226 LEU A N 1
ATOM 1801 C CA . LEU A 1 226 ? -19.533 -7.131 -0.171 1.00 92.19 226 LEU A CA 1
ATOM 1802 C C . LEU A 1 226 ? -20.261 -6.468 -1.349 1.00 92.19 226 LEU A C 1
ATOM 1804 O O . LEU A 1 226 ? -20.300 -7.033 -2.440 1.00 92.19 226 LEU A O 1
ATOM 1808 N N . ILE A 1 227 ? -20.779 -5.251 -1.169 1.00 92.88 227 ILE A N 1
ATOM 1809 C CA . ILE A 1 227 ? -21.420 -4.475 -2.242 1.00 92.88 227 ILE A CA 1
ATOM 1810 C C . ILE A 1 227 ? -20.417 -4.181 -3.364 1.00 92.88 227 ILE A C 1
ATOM 1812 O O . ILE A 1 227 ? -20.754 -4.332 -4.541 1.00 92.88 227 ILE A O 1
ATOM 1816 N N . LEU A 1 228 ? -19.185 -3.795 -3.021 1.00 90.44 228 LEU A N 1
ATOM 1817 C CA . LEU A 1 228 ? -18.120 -3.555 -3.997 1.00 90.44 228 LEU A CA 1
ATOM 1818 C C . LEU A 1 228 ? -17.719 -4.833 -4.731 1.00 90.44 228 LEU A C 1
ATOM 1820 O O . LEU A 1 228 ? -17.582 -4.810 -5.953 1.00 90.44 228 LEU A O 1
ATOM 1824 N N . GLY A 1 229 ? -17.604 -5.950 -4.019 1.00 91.25 229 GLY A N 1
ATOM 1825 C CA . GLY A 1 229 ? -17.322 -7.254 -4.606 1.00 91.25 229 GLY A CA 1
ATOM 1826 C C . GLY A 1 229 ? -18.408 -7.720 -5.572 1.00 91.25 229 GLY A C 1
ATOM 1827 O O . GLY A 1 229 ? -18.086 -8.217 -6.647 1.00 91.25 229 GLY A O 1
ATOM 1828 N N . ILE A 1 230 ? -19.686 -7.488 -5.252 1.00 93.38 230 ILE A N 1
ATOM 1829 C CA . ILE A 1 230 ? -20.812 -7.811 -6.142 1.00 93.38 230 ILE A CA 1
ATOM 1830 C C . ILE A 1 230 ? -20.820 -6.909 -7.385 1.00 93.38 230 ILE A C 1
ATOM 1832 O O . ILE A 1 230 ? -21.072 -7.391 -8.486 1.00 93.38 230 ILE A O 1
ATOM 1836 N N . ARG A 1 231 ? -20.550 -5.603 -7.239 1.00 92.50 231 ARG A N 1
ATOM 1837 C CA . ARG A 1 231 ? -20.628 -4.639 -8.355 1.00 92.50 231 ARG A CA 1
ATOM 1838 C C . ARG A 1 231 ? -19.400 -4.620 -9.261 1.00 92.50 231 ARG A C 1
ATOM 1840 O O . ARG A 1 231 ? -19.541 -4.413 -10.462 1.00 92.50 231 ARG A O 1
ATOM 1847 N N . HIS A 1 232 ? -18.210 -4.785 -8.693 1.00 88.50 232 HIS A N 1
ATOM 1848 C CA . HIS A 1 232 ? -16.930 -4.594 -9.384 1.00 88.50 232 HIS A CA 1
ATOM 1849 C C . HIS A 1 232 ? -16.053 -5.853 -9.401 1.00 88.50 232 HIS A C 1
ATOM 1851 O O . HIS A 1 232 ? -14.968 -5.836 -9.979 1.00 88.50 232 HIS A O 1
ATOM 1857 N N . GLY A 1 233 ? -16.520 -6.947 -8.795 1.00 90.69 233 GLY A N 1
ATOM 1858 C CA . GLY A 1 233 ? -15.777 -8.193 -8.659 1.00 90.69 233 GLY A CA 1
ATOM 1859 C C . GLY A 1 233 ? -14.788 -8.169 -7.493 1.00 90.69 233 GLY A C 1
ATOM 1860 O O . GLY A 1 233 ? -14.158 -7.157 -7.191 1.00 90.69 233 GLY A O 1
ATOM 1861 N N . PHE A 1 234 ? -14.592 -9.328 -6.864 1.00 92.25 234 PHE A N 1
ATOM 1862 C CA . PHE A 1 234 ? -13.660 -9.501 -5.742 1.00 92.25 234 PHE A CA 1
ATOM 1863 C C . PHE A 1 234 ? -12.182 -9.530 -6.156 1.00 92.25 234 PHE A C 1
ATOM 1865 O O . PHE A 1 234 ? -11.314 -9.538 -5.291 1.00 92.25 234 PHE A O 1
ATOM 1872 N N . ARG A 1 235 ? -11.864 -9.500 -7.459 1.00 91.69 235 ARG A N 1
ATOM 1873 C CA . ARG A 1 235 ? -10.470 -9.521 -7.939 1.00 91.69 235 ARG A CA 1
ATOM 1874 C C . ARG A 1 235 ? -9.645 -8.345 -7.409 1.00 91.69 235 ARG A C 1
ATOM 1876 O O . ARG A 1 235 ? -8.452 -8.507 -7.200 1.00 91.69 235 ARG A O 1
ATOM 1883 N N . GLY A 1 236 ? -10.266 -7.194 -7.138 1.00 89.44 236 GLY A N 1
ATOM 1884 C CA . GLY A 1 236 ? -9.566 -6.041 -6.562 1.00 89.44 236 GLY A CA 1
ATOM 1885 C C . GLY A 1 236 ? -9.067 -6.255 -5.129 1.00 89.44 236 GLY A C 1
ATOM 1886 O O . GLY A 1 236 ? -8.173 -5.547 -4.684 1.00 89.44 236 GLY A O 1
ATOM 1887 N N . LEU A 1 237 ? -9.545 -7.279 -4.417 1.00 92.31 237 LEU A N 1
ATOM 1888 C CA . LEU A 1 237 ? -8.964 -7.678 -3.133 1.00 92.31 237 LEU A CA 1
ATOM 1889 C C . LEU A 1 237 ? -7.547 -8.265 -3.255 1.00 92.31 237 LEU A C 1
ATOM 1891 O O . LEU A 1 237 ? -6.879 -8.450 -2.241 1.00 92.31 237 LEU A O 1
ATOM 1895 N N . ASN A 1 238 ? -7.083 -8.531 -4.478 1.00 94.12 238 ASN A N 1
ATOM 1896 C CA . ASN A 1 238 ? -5.728 -8.995 -4.756 1.00 94.12 238 ASN A CA 1
ATOM 1897 C C . ASN A 1 238 ? -4.779 -7.860 -5.159 1.00 94.12 238 ASN A C 1
ATOM 1899 O O . ASN A 1 238 ? -3.671 -8.144 -5.598 1.00 94.12 238 ASN A O 1
ATOM 1903 N N . TYR A 1 239 ? -5.177 -6.587 -5.024 1.00 92.62 239 TYR A N 1
ATOM 1904 C CA . TYR A 1 239 ? -4.222 -5.493 -5.204 1.00 92.62 239 TYR A CA 1
ATOM 1905 C C . TYR A 1 239 ? -3.065 -5.637 -4.203 1.00 92.62 239 TYR A C 1
ATOM 1907 O O . TYR A 1 239 ? -3.339 -5.786 -3.011 1.00 92.62 239 TYR A O 1
ATOM 1915 N N . PRO A 1 240 ? -1.800 -5.579 -4.653 1.00 92.44 240 PRO A N 1
ATOM 1916 C CA . PRO A 1 240 ? -0.660 -5.651 -3.760 1.00 92.44 240 PRO A CA 1
ATOM 1917 C C . PRO A 1 240 ? -0.540 -4.350 -2.963 1.00 92.44 240 PRO A C 1
ATOM 1919 O O . PRO A 1 240 ? -0.600 -3.240 -3.506 1.00 92.44 240 PRO A O 1
ATOM 1922 N N . VAL A 1 241 ? -0.386 -4.508 -1.654 1.00 89.69 241 VAL A N 1
ATOM 1923 C CA . VAL A 1 241 ? -0.214 -3.439 -0.676 1.00 89.69 241 VAL A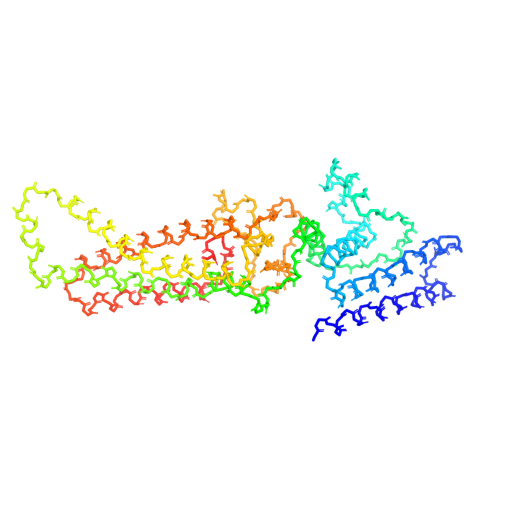 CA 1
ATOM 1924 C C . VAL A 1 241 ? 1.127 -3.647 0.007 1.00 89.69 241 VAL A C 1
ATOM 1926 O O . VAL A 1 241 ? 1.395 -4.714 0.553 1.00 89.69 241 VAL A O 1
ATOM 1929 N N . LEU A 1 242 ? 1.956 -2.607 -0.023 1.00 87.19 242 LEU A N 1
ATOM 1930 C CA . LEU A 1 242 ? 3.240 -2.585 0.670 1.00 87.19 242 LEU A CA 1
ATOM 1931 C C . LEU A 1 242 ? 3.031 -2.666 2.188 1.00 87.19 242 LEU A C 1
ATOM 1933 O O . LEU A 1 242 ? 2.296 -1.842 2.745 1.00 87.19 242 LEU A O 1
ATOM 1937 N N . LEU A 1 243 ? 3.717 -3.601 2.833 1.00 82.50 243 LEU A N 1
ATOM 1938 C CA . LEU A 1 243 ? 3.759 -3.805 4.277 1.00 82.50 243 LEU A CA 1
ATOM 1939 C C . LEU A 1 243 ? 5.218 -3.947 4.734 1.00 82.50 243 LEU A C 1
ATOM 1941 O O . LEU A 1 243 ? 6.062 -4.434 3.989 1.00 82.50 243 LEU A O 1
ATOM 1945 N N . ASP A 1 244 ? 5.514 -3.535 5.965 1.00 79.38 244 ASP A N 1
ATOM 1946 C CA . ASP A 1 244 ? 6.780 -3.872 6.624 1.00 79.38 244 ASP A CA 1
ATOM 1947 C C . ASP A 1 244 ? 6.676 -5.297 7.207 1.00 79.38 244 ASP A C 1
ATOM 1949 O O . ASP A 1 244 ? 5.749 -5.596 7.961 1.00 79.38 244 ASP A O 1
ATOM 1953 N N . LYS A 1 245 ? 7.612 -6.196 6.891 1.00 78.88 245 LYS A N 1
ATOM 1954 C CA . LYS A 1 245 ? 7.649 -7.576 7.413 1.00 78.88 245 LYS A CA 1
ATOM 1955 C C . LYS A 1 245 ? 7.684 -7.613 8.938 1.00 78.88 245 LYS A C 1
ATOM 1957 O O . LYS A 1 245 ? 7.152 -8.536 9.552 1.00 78.88 245 LYS A O 1
ATOM 1962 N N . ASN A 1 246 ? 8.268 -6.591 9.558 1.00 73.69 246 ASN A N 1
ATOM 1963 C CA . ASN A 1 246 ? 8.380 -6.473 11.005 1.00 73.69 246 ASN A CA 1
ATOM 1964 C C . ASN A 1 246 ? 7.229 -5.689 11.646 1.00 73.69 246 ASN A C 1
ATOM 1966 O O . ASN A 1 246 ? 7.305 -5.354 12.827 1.00 73.69 246 ASN A O 1
ATOM 1970 N N . VAL A 1 247 ? 6.142 -5.419 10.917 1.00 68.75 247 VAL A N 1
ATOM 1971 C CA . VAL A 1 247 ? 4.995 -4.645 11.421 1.00 68.75 247 VAL A CA 1
ATOM 1972 C C . VAL A 1 247 ? 4.381 -5.237 12.699 1.00 68.75 247 VAL A C 1
ATOM 1974 O O . VAL A 1 247 ? 3.913 -4.495 13.556 1.00 68.75 247 VAL A O 1
ATOM 1977 N N . LEU A 1 248 ? 4.412 -6.566 12.861 1.00 66.31 248 LEU A N 1
ATOM 1978 C CA . LEU A 1 248 ? 3.889 -7.251 14.052 1.00 66.31 248 LEU A CA 1
ATOM 1979 C C . LEU A 1 248 ? 4.946 -7.478 15.144 1.00 66.31 248 LEU A C 1
ATOM 1981 O O . LEU A 1 248 ? 4.590 -7.648 16.308 1.00 66.31 248 LEU A O 1
ATOM 1985 N N . SER A 1 249 ? 6.231 -7.519 14.782 1.00 66.25 249 SER A N 1
ATOM 1986 C CA . SER A 1 249 ? 7.338 -7.810 15.704 1.00 66.25 249 SER A CA 1
ATOM 1987 C C . SER A 1 249 ? 7.962 -6.546 16.300 1.00 66.25 249 SER A C 1
ATOM 1989 O O . SER A 1 249 ? 8.535 -6.599 17.389 1.00 66.25 249 SER A O 1
ATOM 1991 N N . SER A 1 250 ? 7.827 -5.404 15.626 1.00 58.25 250 SER A N 1
ATOM 1992 C CA . SER A 1 250 ? 8.392 -4.126 16.041 1.00 58.25 250 SER A CA 1
ATOM 1993 C C . SER A 1 250 ? 7.291 -3.113 16.352 1.00 58.25 250 SER A C 1
ATOM 1995 O O . SER A 1 250 ? 6.564 -2.663 15.471 1.00 58.25 250 SER A O 1
ATOM 1997 N N . PHE A 1 251 ? 7.219 -2.668 17.611 1.00 50.81 251 PHE A N 1
ATOM 1998 C CA . PHE A 1 251 ? 6.381 -1.528 18.018 1.00 50.81 251 PHE A CA 1
ATOM 1999 C C . PHE A 1 251 ? 6.896 -0.180 17.481 1.00 50.81 251 PHE A C 1
ATOM 2001 O O . PHE A 1 251 ? 6.242 0.845 17.656 1.00 50.81 251 PHE A O 1
ATOM 2008 N N . THR A 1 252 ? 8.061 -0.172 16.828 1.00 46.25 252 THR A N 1
ATOM 2009 C CA . THR A 1 252 ? 8.657 0.997 16.178 1.00 46.25 252 THR A CA 1
ATOM 2010 C C . THR A 1 252 ? 8.811 0.713 14.689 1.00 46.25 252 THR A C 1
ATOM 2012 O O . THR A 1 252 ? 9.796 0.105 14.265 1.00 46.25 252 THR A O 1
ATOM 2015 N N . VAL A 1 253 ? 7.843 1.141 13.882 1.00 48.19 253 VAL A N 1
ATOM 2016 C CA . VAL A 1 253 ? 8.009 1.171 12.423 1.00 48.19 253 VAL A CA 1
ATOM 2017 C C . VAL A 1 253 ? 8.498 2.573 12.073 1.00 48.19 253 VAL A C 1
ATOM 2019 O O . VAL A 1 253 ? 7.829 3.546 12.386 1.00 48.19 253 VAL A O 1
ATOM 2022 N N . PHE A 1 254 ? 9.688 2.674 11.471 1.00 51.12 254 PHE A N 1
ATOM 2023 C CA . PHE A 1 254 ? 10.369 3.932 11.115 1.00 51.12 254 PHE A CA 1
ATOM 2024 C C . PHE A 1 254 ? 10.888 4.777 12.296 1.00 51.12 254 PHE A C 1
ATOM 2026 O O . PHE A 1 254 ? 10.530 5.941 12.463 1.00 51.12 254 PHE A O 1
ATOM 2033 N N . LYS A 1 255 ? 11.796 4.195 13.086 1.00 41.16 255 LYS A N 1
ATOM 2034 C CA . LYS A 1 255 ? 12.453 4.835 14.239 1.00 41.16 255 LYS A CA 1
ATOM 2035 C C . LYS A 1 255 ? 13.190 6.155 13.920 1.00 41.16 255 LYS A C 1
ATOM 2037 O O . LYS A 1 255 ? 13.349 6.968 14.822 1.00 41.16 255 LYS A O 1
ATOM 2042 N N . ASP A 1 256 ? 13.551 6.400 12.657 1.00 44.00 256 ASP A N 1
ATOM 2043 C CA . ASP A 1 256 ? 14.447 7.504 12.270 1.00 44.00 256 ASP A CA 1
ATOM 2044 C C . ASP A 1 256 ? 13.818 8.563 11.345 1.00 44.00 256 ASP A C 1
ATOM 2046 O O . ASP A 1 256 ? 14.518 9.417 10.803 1.00 44.00 256 ASP A O 1
ATOM 2050 N N . MET A 1 257 ? 12.498 8.544 11.131 1.00 46.81 257 MET A N 1
ATOM 2051 C CA . MET A 1 257 ? 11.870 9.473 10.184 1.00 46.81 257 MET A CA 1
ATOM 2052 C C . MET A 1 257 ? 11.411 10.757 10.870 1.00 46.81 257 MET A C 1
ATOM 2054 O O . MET A 1 257 ? 10.338 10.824 11.464 1.00 46.81 257 MET A O 1
ATOM 2058 N N . GLY A 1 258 ? 12.267 11.775 10.778 1.00 40.81 258 GLY A N 1
ATOM 2059 C CA . GLY A 1 258 ? 11.968 13.148 11.162 1.00 40.81 258 GLY A CA 1
ATOM 2060 C C . GLY A 1 258 ? 10.873 13.817 10.316 1.00 40.81 258 GLY A C 1
ATOM 2061 O O . GLY A 1 258 ? 10.381 13.298 9.317 1.00 40.81 258 GLY A O 1
ATOM 2062 N N . ILE A 1 259 ? 10.504 15.005 10.784 1.00 47.28 259 ILE A N 1
ATOM 2063 C CA . ILE A 1 259 ? 9.388 15.873 10.391 1.00 47.28 259 ILE A CA 1
ATOM 2064 C C . ILE A 1 259 ? 9.297 16.125 8.869 1.00 47.28 259 ILE A C 1
ATOM 2066 O O . ILE A 1 259 ? 10.277 16.486 8.230 1.00 47.28 259 ILE A O 1
ATOM 2070 N N . ASN A 1 260 ? 8.068 16.036 8.342 1.00 47.69 260 ASN A N 1
ATOM 2071 C CA . ASN A 1 260 ? 7.621 16.475 7.009 1.00 47.69 260 ASN A CA 1
ATOM 2072 C C . ASN A 1 260 ? 8.383 15.877 5.812 1.00 47.69 260 ASN A C 1
ATOM 2074 O O . ASN A 1 260 ? 8.963 16.577 4.985 1.00 47.69 260 ASN A O 1
ATOM 2078 N N . ILE A 1 261 ? 8.337 14.554 5.718 1.00 59.72 261 ILE A N 1
ATOM 2079 C CA . ILE A 1 261 ? 8.858 13.795 4.584 1.00 59.72 261 ILE A CA 1
ATOM 2080 C C . ILE A 1 261 ? 7.852 13.743 3.434 1.00 59.72 261 ILE A C 1
ATOM 2082 O O . ILE A 1 261 ? 6.665 13.476 3.631 1.00 59.72 261 ILE A O 1
ATOM 2086 N N . GLY A 1 262 ? 8.350 13.966 2.216 1.00 61.91 262 GLY A N 1
ATOM 2087 C CA . GLY A 1 262 ? 7.633 13.604 0.998 1.00 61.91 262 GLY A CA 1
ATOM 2088 C C . GLY A 1 262 ? 7.382 12.093 0.929 1.00 61.91 262 GLY A C 1
ATOM 2089 O O . GLY A 1 262 ? 7.955 11.305 1.686 1.00 61.91 262 GLY A O 1
ATOM 2090 N N . PHE A 1 263 ? 6.520 11.678 0.004 1.00 73.94 263 PHE A N 1
ATOM 2091 C CA . PHE A 1 263 ? 6.239 10.266 -0.236 1.00 73.94 263 PHE A CA 1
ATOM 2092 C C . PHE A 1 263 ? 6.279 9.964 -1.728 1.00 73.94 263 PHE A C 1
ATOM 2094 O O . PHE A 1 263 ? 5.716 10.724 -2.519 1.00 73.94 263 PHE A O 1
ATOM 2101 N N . TYR A 1 264 ? 6.846 8.817 -2.088 1.00 77.25 264 TYR A N 1
ATOM 2102 C CA . TYR A 1 264 ? 6.644 8.215 -3.400 1.00 77.25 264 TYR A CA 1
ATOM 2103 C C . TYR A 1 264 ? 5.439 7.285 -3.365 1.00 77.25 264 TYR A C 1
ATOM 2105 O O . TYR A 1 264 ? 5.270 6.490 -2.439 1.00 77.25 264 TYR A O 1
ATOM 2113 N N . ASP A 1 265 ? 4.599 7.367 -4.389 1.00 81.12 265 ASP A N 1
ATOM 2114 C CA . ASP A 1 265 ? 3.482 6.443 -4.542 1.00 81.12 265 ASP A CA 1
ATOM 2115 C C . ASP A 1 265 ? 3.969 5.129 -5.161 1.00 81.12 265 ASP A C 1
ATOM 2117 O O . ASP A 1 265 ? 4.758 5.111 -6.107 1.00 81.12 265 ASP A O 1
ATOM 2121 N N . THR A 1 266 ? 3.486 4.008 -4.635 1.00 83.62 266 THR A N 1
ATOM 2122 C CA . THR A 1 266 ? 3.719 2.671 -5.196 1.00 83.62 266 THR A CA 1
ATOM 2123 C C . THR A 1 266 ? 2.434 1.874 -5.067 1.00 83.62 266 THR A C 1
ATOM 2125 O O . THR A 1 266 ? 2.076 1.390 -3.991 1.00 83.62 266 THR A O 1
ATOM 2128 N N . GLY A 1 267 ? 1.694 1.801 -6.174 1.00 86.44 267 GLY A N 1
ATOM 2129 C CA . GLY A 1 267 ? 0.333 1.278 -6.172 1.00 86.44 267 GLY A CA 1
ATOM 2130 C C . GLY A 1 267 ? -0.562 2.048 -5.203 1.00 86.44 267 GLY A C 1
ATOM 2131 O O . GLY A 1 267 ? -0.621 3.276 -5.241 1.00 86.44 267 GLY A O 1
ATOM 2132 N N . LEU A 1 268 ? -1.247 1.318 -4.319 1.00 84.06 268 LEU A N 1
ATOM 2133 C CA . LEU A 1 268 ? -2.061 1.891 -3.238 1.00 84.06 268 LEU A CA 1
ATOM 2134 C C . LEU A 1 268 ? -1.216 2.438 -2.075 1.00 84.06 268 LEU A C 1
ATOM 2136 O O . LEU A 1 268 ? -1.698 3.249 -1.283 1.00 84.06 268 LEU A O 1
ATOM 2140 N N . SER A 1 269 ? 0.036 2.004 -1.963 1.00 84.06 269 SER A N 1
ATOM 2141 C CA . SER A 1 269 ? 0.911 2.319 -0.840 1.00 84.06 269 SER A CA 1
ATOM 2142 C C . SER A 1 269 ? 1.771 3.555 -1.094 1.00 84.06 269 SER A C 1
ATOM 2144 O O . SER A 1 269 ? 1.858 4.083 -2.203 1.00 84.06 269 SER A O 1
ATOM 2146 N N . LYS A 1 270 ? 2.398 4.038 -0.017 1.00 79.38 270 LYS A N 1
ATOM 2147 C CA . LYS A 1 270 ? 3.306 5.187 -0.032 1.00 79.38 270 LYS A CA 1
ATOM 2148 C C . LYS A 1 270 ? 4.617 4.801 0.633 1.00 79.38 270 LYS A C 1
ATOM 2150 O O . LYS A 1 270 ? 4.578 4.219 1.716 1.00 79.38 270 LYS A O 1
ATOM 2155 N N . ILE A 1 271 ? 5.727 5.158 0.003 1.00 73.44 271 ILE A N 1
ATOM 2156 C CA . ILE A 1 271 ? 7.088 4.965 0.503 1.00 73.44 271 ILE A CA 1
ATOM 2157 C C . ILE A 1 271 ? 7.593 6.323 0.994 1.00 73.44 271 ILE A C 1
ATOM 2159 O O . ILE A 1 271 ? 7.468 7.310 0.265 1.00 73.44 271 ILE A O 1
ATOM 2163 N N . PRO A 1 272 ? 8.133 6.416 2.213 1.00 71.06 272 PRO A N 1
ATOM 2164 C CA . PRO A 1 272 ? 8.702 7.661 2.710 1.00 71.06 272 PRO A CA 1
ATOM 2165 C C . PRO A 1 272 ? 10.019 8.014 1.995 1.00 71.06 272 PRO A C 1
ATOM 2167 O O . PRO A 1 272 ? 10.875 7.154 1.803 1.00 71.06 272 PRO A O 1
ATOM 2170 N N . VAL A 1 273 ? 10.203 9.300 1.679 1.00 67.88 273 VAL A N 1
ATOM 2171 C CA . VAL A 1 273 ? 11.373 9.884 0.976 1.00 67.88 273 VAL A CA 1
ATOM 2172 C C . VAL A 1 273 ? 12.700 9.794 1.755 1.00 67.88 273 VAL A C 1
ATOM 2174 O O . VAL A 1 273 ? 13.730 10.200 1.258 1.00 67.88 273 VAL A O 1
ATOM 2177 N N . LEU A 1 274 ? 12.736 9.271 2.981 1.00 65.50 274 LEU A N 1
ATOM 2178 C CA . LEU A 1 274 ? 13.995 9.069 3.728 1.00 65.50 274 LEU A CA 1
ATOM 2179 C C . LEU A 1 274 ? 14.276 7.595 4.030 1.00 65.50 274 LEU A C 1
ATOM 2181 O O . LEU A 1 274 ? 15.082 7.282 4.905 1.00 65.50 274 LEU A O 1
ATOM 2185 N N . ALA A 1 275 ? 13.587 6.673 3.357 1.00 64.12 275 ALA A N 1
ATOM 2186 C CA . ALA A 1 275 ? 13.892 5.263 3.521 1.00 64.12 275 ALA A CA 1
ATOM 2187 C C . ALA A 1 275 ? 15.159 4.888 2.740 1.00 64.12 275 ALA A C 1
ATOM 2189 O O . ALA A 1 275 ? 15.283 5.156 1.550 1.00 64.12 275 ALA A O 1
ATOM 2190 N N . ASP A 1 276 ? 16.086 4.256 3.454 1.00 70.88 276 ASP A N 1
ATOM 2191 C CA . ASP A 1 276 ? 17.346 3.748 2.923 1.00 70.88 276 ASP A CA 1
ATOM 2192 C C . ASP A 1 276 ? 17.147 2.405 2.196 1.00 70.88 276 ASP A C 1
ATOM 2194 O O . ASP A 1 276 ? 16.267 1.611 2.551 1.00 70.88 276 ASP A O 1
ATOM 2198 N N . VAL A 1 277 ? 18.001 2.130 1.210 1.00 78.81 277 VAL A N 1
ATOM 2199 C CA . VAL A 1 277 ? 18.063 0.877 0.440 1.00 78.81 277 VAL A CA 1
ATOM 2200 C C . VAL A 1 277 ? 18.291 -0.328 1.351 1.00 78.81 277 VAL A C 1
ATOM 2202 O O . VAL A 1 277 ? 17.744 -1.398 1.096 1.00 78.81 277 VAL A O 1
ATOM 2205 N N . SER A 1 278 ? 19.001 -0.149 2.469 1.00 77.62 278 SER A N 1
ATOM 2206 C CA . SER A 1 278 ? 19.171 -1.183 3.504 1.00 77.62 278 SER A CA 1
ATOM 2207 C C . SER A 1 278 ? 17.846 -1.732 4.052 1.00 77.62 278 SER A C 1
ATOM 2209 O O . SER A 1 278 ? 17.805 -2.829 4.607 1.00 77.62 278 SER A O 1
ATOM 2211 N N . ARG A 1 279 ? 16.739 -0.998 3.881 1.00 76.69 279 ARG A N 1
ATOM 2212 C CA . ARG A 1 279 ? 15.397 -1.406 4.314 1.00 76.69 279 ARG A CA 1
ATOM 2213 C C . ARG A 1 279 ? 14.599 -2.131 3.238 1.00 76.69 279 ARG A C 1
ATOM 2215 O O . ARG A 1 279 ? 13.478 -2.534 3.529 1.00 76.69 279 ARG A O 1
ATOM 2222 N N . LEU A 1 280 ? 15.136 -2.311 2.032 1.00 82.06 280 LEU A N 1
ATOM 2223 C CA . LEU A 1 280 ? 14.435 -2.975 0.931 1.00 82.06 280 LEU A CA 1
ATOM 2224 C C . LEU A 1 280 ? 13.913 -4.363 1.337 1.00 82.06 280 LEU A C 1
ATOM 2226 O O . LEU A 1 280 ? 12.760 -4.684 1.069 1.00 82.06 280 LEU A O 1
ATOM 2230 N N . GLU A 1 281 ? 14.716 -5.141 2.065 1.00 82.12 281 GLU A N 1
ATOM 2231 C CA . GLU A 1 281 ? 14.348 -6.485 2.536 1.00 82.12 281 GLU A CA 1
ATOM 2232 C C . GLU A 1 281 ? 13.209 -6.495 3.565 1.00 82.12 281 GLU A C 1
ATOM 2234 O O . GLU A 1 281 ? 12.546 -7.523 3.739 1.00 82.12 281 GLU A O 1
ATOM 2239 N N . LEU A 1 282 ? 12.980 -5.363 4.241 1.00 79.69 282 LEU A N 1
ATOM 2240 C CA . LEU A 1 282 ? 11.911 -5.196 5.224 1.00 79.69 282 LEU A CA 1
ATOM 2241 C C . LEU A 1 282 ? 10.556 -4.982 4.564 1.00 79.69 282 LEU A C 1
ATOM 2243 O O . LEU A 1 282 ? 9.542 -5.136 5.234 1.00 79.69 282 LEU A O 1
ATOM 2247 N N . TYR A 1 283 ? 10.515 -4.622 3.285 1.00 82.56 283 TYR A N 1
ATOM 2248 C CA . TYR A 1 283 ? 9.262 -4.414 2.582 1.00 82.56 283 TYR A CA 1
ATOM 2249 C C . TYR A 1 283 ? 8.788 -5.697 1.908 1.00 82.56 283 TYR A C 1
ATOM 2251 O O . TYR A 1 283 ? 9.572 -6.459 1.342 1.00 82.56 283 TYR A O 1
ATOM 2259 N N . ASP A 1 284 ? 7.483 -5.920 1.965 1.00 85.69 284 ASP A N 1
ATOM 2260 C CA . ASP A 1 284 ? 6.813 -7.012 1.273 1.00 85.69 284 ASP A CA 1
ATOM 2261 C C . ASP A 1 284 ? 5.475 -6.542 0.706 1.00 85.69 284 ASP A C 1
ATOM 2263 O O . ASP A 1 284 ? 4.889 -5.563 1.185 1.00 85.69 284 ASP A O 1
ATOM 2267 N N . PHE A 1 285 ? 4.979 -7.238 -0.308 1.00 89.50 285 PHE A N 1
ATOM 2268 C CA . PHE A 1 285 ? 3.662 -6.985 -0.870 1.00 89.50 285 PHE A CA 1
ATOM 2269 C C . PHE A 1 285 ? 2.701 -8.080 -0.450 1.00 89.50 285 PHE A C 1
ATOM 2271 O O . PHE A 1 285 ? 2.839 -9.240 -0.824 1.00 89.50 285 PHE A O 1
ATOM 2278 N N . ILE A 1 286 ? 1.665 -7.679 0.279 1.00 90.12 286 ILE A N 1
ATOM 2279 C CA . ILE A 1 286 ? 0.561 -8.569 0.616 1.00 90.12 286 ILE A CA 1
ATOM 2280 C C . ILE A 1 286 ? -0.687 -8.201 -0.189 1.00 90.12 286 ILE A C 1
ATOM 2282 O O . ILE A 1 286 ? -0.914 -7.024 -0.486 1.00 90.12 286 ILE A O 1
ATOM 2286 N N . PRO A 1 287 ? -1.546 -9.174 -0.530 1.00 93.56 287 PRO A N 1
ATOM 2287 C CA . PRO A 1 287 ? -2.859 -8.887 -1.086 1.00 93.56 287 PRO A CA 1
ATOM 2288 C C . PRO A 1 287 ? -3.699 -7.987 -0.168 1.00 93.56 287 PRO A C 1
ATOM 2290 O O . PRO A 1 287 ? -3.705 -8.143 1.056 1.00 93.56 287 PRO A O 1
ATOM 2293 N N . LEU A 1 288 ? -4.495 -7.100 -0.764 1.00 91.12 288 LEU A N 1
ATOM 2294 C CA . LEU A 1 288 ? -5.368 -6.159 -0.058 1.00 91.12 288 LEU A CA 1
ATOM 2295 C C . 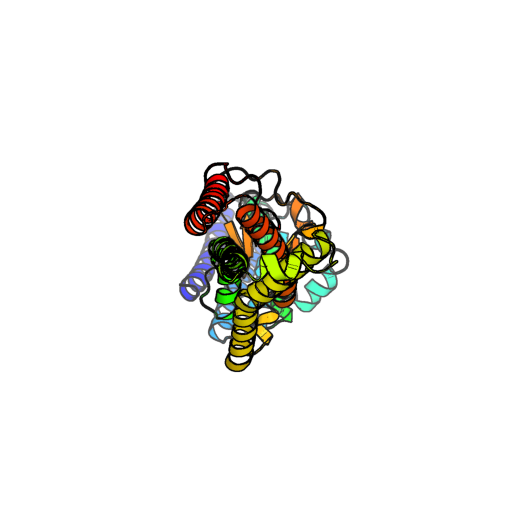LEU A 1 288 ? -6.313 -6.834 0.957 1.00 91.12 288 LEU A C 1
ATOM 2297 O O . LEU A 1 288 ? -6.592 -6.255 2.005 1.00 91.12 288 LEU A O 1
ATOM 2301 N N . TRP A 1 289 ? -6.785 -8.061 0.709 1.00 92.00 289 TRP A N 1
ATOM 2302 C CA . TRP A 1 289 ? -7.607 -8.785 1.691 1.00 92.00 289 TRP A CA 1
ATOM 2303 C C . TRP A 1 289 ? -6.849 -9.144 2.974 1.00 92.00 289 TRP A C 1
ATOM 2305 O O . TRP A 1 289 ? -7.438 -9.082 4.054 1.00 92.00 289 TRP A O 1
ATOM 2315 N N . GLN A 1 290 ? -5.560 -9.494 2.881 1.00 90.94 290 GLN A N 1
ATOM 2316 C CA . GLN A 1 290 ? -4.732 -9.775 4.059 1.00 90.94 290 GLN A CA 1
ATOM 2317 C C . GLN A 1 290 ? -4.558 -8.500 4.873 1.00 90.94 290 GLN A C 1
ATOM 2319 O O . GLN A 1 290 ? -4.715 -8.507 6.094 1.00 90.94 290 GLN A O 1
ATOM 2324 N N . PHE A 1 291 ? -4.338 -7.385 4.177 1.00 87.75 291 PHE A N 1
ATOM 2325 C CA . PHE A 1 291 ? -4.242 -6.071 4.790 1.00 87.75 291 PHE A CA 1
ATOM 2326 C C . PHE A 1 291 ? -5.543 -5.675 5.502 1.00 87.75 291 PHE A C 1
ATOM 2328 O O . PHE A 1 291 ? -5.504 -5.241 6.650 1.00 87.75 291 PHE A O 1
ATOM 2335 N N . PHE A 1 292 ? -6.708 -5.885 4.879 1.00 89.06 292 PHE A N 1
ATOM 2336 C CA . PHE A 1 292 ? -7.999 -5.667 5.543 1.00 89.06 292 PHE A CA 1
ATOM 2337 C C . PHE A 1 292 ? -8.195 -6.571 6.763 1.00 89.06 292 PHE A C 1
ATOM 2339 O O . PHE A 1 292 ? -8.779 -6.128 7.749 1.00 89.06 292 PHE A O 1
ATOM 2346 N N . GLY A 1 293 ? -7.684 -7.803 6.730 1.00 88.31 293 GLY A N 1
ATOM 2347 C CA . GLY A 1 293 ? -7.662 -8.691 7.893 1.00 88.31 293 GLY A CA 1
ATOM 2348 C C . GLY A 1 293 ? -6.846 -8.113 9.052 1.00 88.31 293 GLY A C 1
ATOM 2349 O O . GLY A 1 293 ? -7.350 -8.034 10.173 1.00 88.31 293 GLY A O 1
ATOM 2350 N N . LEU A 1 294 ? -5.624 -7.647 8.779 1.00 85.44 294 LEU A N 1
ATOM 2351 C CA . LEU A 1 294 ? -4.764 -6.997 9.777 1.00 85.44 294 LEU A CA 1
ATOM 2352 C C . LEU A 1 294 ? -5.413 -5.724 10.339 1.00 85.44 294 LEU A C 1
ATOM 2354 O O . LEU A 1 294 ? -5.511 -5.567 11.557 1.00 85.44 294 LEU A O 1
ATOM 2358 N N . ALA A 1 295 ? -5.945 -4.866 9.465 1.00 84.25 295 ALA A N 1
ATOM 2359 C CA . ALA A 1 295 ? -6.657 -3.655 9.864 1.00 84.25 295 ALA A CA 1
ATOM 2360 C C . ALA A 1 295 ? -7.886 -3.973 10.734 1.00 84.25 295 ALA A C 1
ATOM 2362 O O . ALA A 1 295 ? -8.128 -3.305 11.736 1.00 84.25 295 ALA A O 1
ATOM 2363 N N . ALA A 1 296 ? -8.643 -5.028 10.414 1.00 87.81 296 ALA A N 1
ATOM 2364 C CA . ALA A 1 296 ? -9.786 -5.449 11.220 1.00 87.81 296 ALA A CA 1
ATOM 2365 C C . ALA A 1 296 ? -9.370 -5.880 12.635 1.00 87.81 296 ALA A C 1
ATOM 2367 O O . ALA A 1 296 ? -10.022 -5.489 13.604 1.00 87.81 296 ALA A O 1
ATOM 2368 N N . VAL A 1 297 ? -8.275 -6.637 12.777 1.00 88.44 297 VAL A N 1
ATOM 2369 C CA . VAL A 1 297 ? -7.734 -7.021 14.094 1.00 88.44 297 VAL A CA 1
ATOM 2370 C C . VAL A 1 297 ? -7.360 -5.780 14.904 1.00 88.44 297 VAL A C 1
ATOM 2372 O O . VAL A 1 297 ? -7.752 -5.661 16.066 1.00 88.44 297 VAL A O 1
ATOM 2375 N N . GLN A 1 298 ? -6.670 -4.825 14.286 1.00 84.69 298 GLN A N 1
ATOM 2376 C CA . GLN A 1 298 ? -6.283 -3.573 14.929 1.00 84.69 298 GLN A CA 1
ATOM 2377 C C . GLN A 1 298 ? -7.489 -2.728 15.356 1.00 84.69 298 GLN A C 1
ATOM 2379 O O . GLN A 1 298 ? -7.545 -2.273 16.500 1.00 84.69 298 GLN A O 1
ATOM 2384 N N . ILE A 1 299 ? -8.489 -2.575 14.485 1.00 88.25 299 ILE A N 1
ATOM 2385 C CA . ILE A 1 299 ? -9.741 -1.874 14.797 1.00 88.25 299 ILE A CA 1
ATOM 2386 C C . ILE A 1 299 ? -10.424 -2.518 16.007 1.00 88.25 299 ILE A C 1
ATOM 2388 O O . ILE A 1 299 ? -10.859 -1.810 16.913 1.00 88.25 299 ILE A O 1
ATOM 2392 N N . LEU A 1 300 ? -10.494 -3.850 16.069 1.00 91.75 300 LEU A N 1
ATOM 2393 C CA . LEU A 1 300 ? -11.088 -4.553 17.208 1.00 91.75 300 LEU A CA 1
ATOM 2394 C C . LEU A 1 300 ? -10.301 -4.310 18.503 1.00 91.75 300 LEU A C 1
ATOM 2396 O O . LEU A 1 300 ? -10.905 -4.008 19.532 1.00 91.75 300 LEU A O 1
ATOM 2400 N N . LEU A 1 301 ? -8.969 -4.376 18.471 1.00 91.00 301 LEU A N 1
ATOM 2401 C CA . LEU A 1 301 ? -8.140 -4.065 19.642 1.00 91.00 301 LEU A CA 1
ATOM 2402 C C . LEU A 1 301 ? -8.351 -2.622 20.120 1.00 91.00 301 LEU A C 1
ATOM 2404 O O . LEU A 1 301 ? -8.502 -2.379 21.320 1.00 91.00 301 LEU A O 1
ATOM 2408 N N . PHE A 1 302 ? -8.439 -1.673 19.192 1.00 89.06 302 PHE A N 1
ATOM 2409 C CA . PHE A 1 302 ? -8.697 -0.275 19.514 1.00 89.06 302 PHE A CA 1
ATOM 2410 C C . PHE A 1 302 ? -10.104 -0.058 20.091 1.00 89.06 302 PHE A C 1
ATOM 2412 O O . PHE A 1 302 ? -10.265 0.639 21.094 1.00 89.06 302 PHE A O 1
ATOM 2419 N N . ILE A 1 303 ? -11.128 -0.720 19.540 1.00 92.69 303 ILE A N 1
ATOM 2420 C CA . ILE A 1 303 ? -12.487 -0.709 20.105 1.00 92.69 303 ILE A CA 1
ATOM 2421 C C . ILE A 1 303 ? -12.473 -1.264 21.535 1.00 92.69 303 ILE A C 1
ATOM 2423 O O . ILE A 1 303 ? -13.101 -0.692 22.430 1.00 92.69 303 ILE A O 1
ATOM 2427 N N . LEU A 1 304 ? -11.742 -2.351 21.787 1.00 94.00 304 LEU A N 1
ATOM 2428 C CA . LEU A 1 304 ? -11.604 -2.921 23.128 1.00 94.00 304 LEU A CA 1
ATOM 2429 C C . LEU A 1 304 ? -10.954 -1.926 24.102 1.00 94.00 304 LEU A C 1
ATOM 2431 O O . LEU A 1 304 ? -11.443 -1.743 25.218 1.00 94.00 304 LEU A O 1
ATOM 2435 N N . PHE A 1 305 ? -9.903 -1.232 23.672 1.00 93.00 305 PHE A N 1
ATOM 2436 C CA . PHE A 1 305 ? -9.266 -0.188 24.469 1.00 93.00 305 PHE A CA 1
ATOM 2437 C C . PHE A 1 305 ? -10.229 0.970 24.784 1.00 93.00 305 PHE A C 1
ATOM 2439 O O . PHE A 1 305 ? -10.437 1.307 25.953 1.00 93.00 305 PHE A O 1
ATOM 2446 N N . CYS A 1 306 ? -10.881 1.545 23.769 1.00 92.38 306 CYS A N 1
ATOM 2447 C CA . CYS A 1 306 ? -11.822 2.651 23.949 1.00 92.38 306 CYS A CA 1
ATOM 2448 C C . CYS A 1 306 ? -13.034 2.258 24.802 1.00 92.38 306 CYS A C 1
ATOM 2450 O O . CYS A 1 306 ? -13.510 3.065 25.599 1.00 92.38 306 CYS A O 1
ATOM 2452 N N . THR A 1 307 ? -13.528 1.024 24.686 1.00 93.94 307 THR A N 1
ATOM 2453 C CA . THR A 1 307 ? -14.642 0.538 25.518 1.00 93.94 307 THR A CA 1
ATOM 2454 C C . THR A 1 307 ? -14.238 0.385 26.981 1.00 93.94 307 THR A C 1
ATOM 2456 O O . THR A 1 307 ? -14.991 0.807 27.864 1.00 93.94 307 THR A O 1
ATOM 2459 N N . ALA A 1 308 ? -13.037 -0.131 27.259 1.00 94.25 308 ALA A N 1
ATOM 2460 C CA . ALA A 1 308 ? -12.488 -0.186 28.613 1.00 94.25 308 ALA A CA 1
ATOM 2461 C C . ALA A 1 308 ? -12.302 1.221 29.207 1.00 94.25 308 ALA A C 1
ATOM 2463 O O . ALA A 1 308 ? -12.701 1.472 30.348 1.00 94.25 308 ALA A O 1
ATOM 2464 N N . LEU A 1 309 ? -11.775 2.157 28.415 1.00 93.25 309 LEU A N 1
ATOM 2465 C CA . LEU A 1 309 ? -11.590 3.550 28.818 1.00 93.25 309 LEU A CA 1
ATOM 2466 C C . LEU A 1 309 ? -12.926 4.266 29.071 1.00 93.25 309 LEU A C 1
ATOM 2468 O O . LEU A 1 309 ? -13.097 4.909 30.106 1.00 93.25 309 LEU A O 1
ATOM 2472 N N . GLY A 1 310 ? -13.904 4.117 28.176 1.00 92.06 310 GLY A N 1
ATOM 2473 C CA . GLY A 1 310 ? -15.244 4.687 28.340 1.00 92.06 310 GLY A CA 1
ATOM 2474 C C . GLY A 1 310 ? -15.952 4.156 29.588 1.00 92.06 310 GLY A C 1
ATOM 2475 O O . GLY A 1 310 ? -16.612 4.911 30.308 1.00 92.06 310 GLY A O 1
ATOM 2476 N N . LEU A 1 311 ? -15.761 2.872 29.901 1.00 91.50 311 LEU A N 1
ATOM 2477 C CA . LEU A 1 311 ? -16.266 2.256 31.124 1.00 91.50 311 LEU A CA 1
ATOM 2478 C C . LEU A 1 311 ? -15.568 2.814 32.375 1.00 91.50 311 LEU A C 1
ATOM 2480 O O . LEU A 1 311 ? -16.253 3.125 33.348 1.00 91.50 311 LEU A O 1
ATOM 2484 N N . LEU A 1 312 ? -14.247 3.020 32.343 1.00 92.69 312 LEU A N 1
ATOM 2485 C CA . LEU A 1 312 ? -13.502 3.665 33.430 1.00 92.69 312 LEU A CA 1
ATOM 2486 C C . LEU A 1 312 ? -14.003 5.093 33.696 1.00 92.69 312 LEU A C 1
ATOM 2488 O O . LEU A 1 312 ? -14.345 5.416 34.835 1.00 92.69 312 LEU A O 1
ATOM 2492 N N . ILE A 1 313 ? -14.115 5.923 32.652 1.00 91.44 313 ILE A N 1
ATOM 2493 C CA . ILE A 1 313 ? -14.640 7.298 32.747 1.00 91.44 313 ILE A CA 1
ATOM 2494 C C . ILE A 1 313 ? -16.030 7.279 33.375 1.00 91.44 313 ILE A C 1
ATOM 2496 O O . ILE A 1 313 ? -16.310 8.016 34.319 1.00 91.44 313 ILE A O 1
ATOM 2500 N N . SER A 1 314 ? -16.886 6.384 32.893 1.00 89.50 314 SER A N 1
ATOM 2501 C CA . SER A 1 314 ? -18.253 6.273 33.381 1.00 89.50 314 SER A CA 1
ATOM 2502 C C . SER A 1 314 ? -18.322 5.779 34.823 1.00 89.50 314 SER A C 1
ATOM 2504 O O . SER A 1 314 ? -19.283 6.084 35.512 1.00 89.50 314 SER A O 1
ATOM 2506 N N . ILE A 1 315 ? -17.352 5.021 35.335 1.00 88.31 315 ILE A N 1
ATOM 2507 C CA . ILE A 1 315 ? -17.314 4.652 36.760 1.00 88.31 315 ILE A CA 1
ATOM 2508 C C . ILE A 1 315 ? -16.915 5.857 37.616 1.00 88.31 315 ILE A C 1
ATOM 2510 O O . ILE A 1 315 ? -17.553 6.109 38.641 1.00 88.31 315 ILE A O 1
ATOM 2514 N N . LEU A 1 316 ? -15.898 6.606 37.187 1.00 90.81 316 LEU A N 1
ATOM 2515 C CA . LEU A 1 316 ? -15.348 7.743 37.928 1.00 90.81 316 LEU A CA 1
ATOM 2516 C C . LEU A 1 316 ? -16.295 8.950 37.936 1.00 90.81 316 LEU A C 1
ATOM 2518 O O . LEU A 1 316 ? -16.430 9.632 38.954 1.00 90.81 316 LEU A O 1
ATOM 2522 N N . VAL A 1 317 ? -16.989 9.199 36.825 1.00 91.12 317 VAL A N 1
ATOM 2523 C CA . VAL A 1 317 ? -17.862 10.360 36.657 1.00 91.12 317 VAL A CA 1
ATOM 2524 C C . VAL A 1 317 ? -19.321 9.977 36.911 1.00 91.12 317 VAL A C 1
ATOM 2526 O O . VAL A 1 317 ? -19.899 9.078 36.299 1.00 91.12 317 VAL A O 1
ATOM 2529 N N . LYS A 1 318 ? -19.958 10.673 37.858 1.00 87.56 318 LYS A N 1
ATOM 2530 C CA . LYS A 1 318 ? -21.364 10.418 38.215 1.00 87.56 318 LYS A CA 1
ATOM 2531 C C . LYS A 1 318 ? -22.344 11.022 37.213 1.00 87.56 318 LYS A C 1
ATOM 2533 O O . LYS A 1 318 ? -23.365 10.403 36.929 1.00 87.56 318 LYS A O 1
ATOM 2538 N N . ASN A 1 319 ? -22.035 12.211 36.699 1.00 91.38 319 ASN A N 1
ATOM 2539 C CA . ASN A 1 319 ? -22.889 12.942 35.769 1.00 91.38 319 ASN A CA 1
ATOM 2540 C C . ASN A 1 319 ? -22.608 12.507 34.324 1.00 91.38 319 ASN A C 1
ATOM 2542 O O . ASN A 1 319 ? -21.465 12.531 33.879 1.00 91.38 319 ASN A O 1
ATOM 2546 N N . GLU A 1 320 ? -23.661 12.140 33.601 1.00 89.06 320 GLU A N 1
ATOM 2547 C CA . GLU A 1 320 ? -23.585 11.694 32.211 1.00 89.06 320 GLU A CA 1
ATOM 2548 C C . GLU A 1 320 ? -22.996 12.751 31.273 1.00 89.06 320 GLU A C 1
ATOM 2550 O O . GLU A 1 320 ? -22.117 12.440 30.474 1.00 89.06 320 GLU A O 1
ATOM 2555 N N . VAL A 1 321 ? -23.424 14.009 31.389 1.00 91.44 321 VAL A N 1
ATOM 2556 C CA . VAL A 1 321 ? -22.941 15.099 30.529 1.00 91.44 321 VAL A CA 1
ATOM 2557 C C . VAL A 1 321 ? -21.446 15.322 30.749 1.00 91.44 321 VAL A C 1
ATOM 2559 O O . VAL A 1 321 ? -20.684 15.442 29.793 1.00 91.44 321 VAL A O 1
ATOM 2562 N N . ILE A 1 322 ? -21.003 15.293 32.010 1.00 91.19 322 ILE A N 1
ATOM 2563 C CA . ILE A 1 322 ? -19.583 15.437 32.353 1.00 91.19 322 ILE A CA 1
ATOM 2564 C C . ILE A 1 322 ? -18.780 14.241 31.824 1.00 91.19 322 ILE A C 1
ATOM 2566 O O . ILE A 1 322 ? -17.678 14.432 31.325 1.00 91.19 322 ILE A O 1
ATOM 2570 N N . ALA A 1 323 ? -19.323 13.020 31.872 1.00 90.38 323 ALA A N 1
ATOM 2571 C CA . ALA A 1 323 ? -18.640 11.835 31.353 1.00 90.38 323 ALA A CA 1
ATOM 2572 C C . ALA A 1 323 ? -18.413 11.927 29.835 1.00 90.38 323 ALA A C 1
ATOM 2574 O O . ALA A 1 323 ? -17.318 11.626 29.361 1.00 90.38 323 ALA A O 1
ATOM 2575 N N . HIS A 1 324 ? -19.408 12.410 29.083 1.00 91.31 324 HIS A N 1
ATOM 2576 C CA . HIS A 1 324 ? -19.267 12.657 27.646 1.00 91.31 324 HIS A CA 1
ATOM 2577 C C . HIS A 1 324 ? -18.256 13.775 27.350 1.00 91.31 324 HIS A C 1
ATOM 2579 O O . HIS A 1 324 ? -17.431 13.616 26.452 1.00 91.31 324 HIS A O 1
ATOM 2585 N N . LEU A 1 325 ? -18.261 14.867 28.126 1.00 92.44 325 LEU A N 1
ATOM 2586 C CA . LEU A 1 325 ? -17.273 15.947 27.989 1.00 92.44 325 LEU A CA 1
ATOM 2587 C C . LEU A 1 325 ? -15.846 15.463 28.273 1.00 92.44 325 LEU A C 1
ATOM 2589 O O . LEU A 1 325 ? -14.930 15.807 27.532 1.00 92.44 325 LEU A O 1
ATOM 2593 N N . VAL A 1 326 ? -15.654 14.635 29.302 1.00 91.38 326 VAL A N 1
ATOM 2594 C CA . VAL A 1 326 ? -14.349 14.037 29.624 1.00 91.38 326 VAL A CA 1
ATOM 2595 C C . VAL A 1 326 ? -13.897 13.092 28.511 1.00 91.38 326 VAL A C 1
ATOM 2597 O O . VAL A 1 326 ? -12.747 13.164 28.090 1.00 91.38 326 VAL A O 1
ATOM 2600 N N . ALA A 1 327 ? -14.788 12.246 27.991 1.00 90.69 327 ALA A N 1
ATOM 2601 C CA . ALA A 1 327 ? -14.473 11.345 26.884 1.00 90.69 327 ALA A CA 1
ATOM 2602 C C . ALA A 1 327 ? -14.078 12.106 25.607 1.00 90.69 327 ALA A C 1
ATOM 2604 O O . ALA A 1 327 ? -13.063 11.782 24.989 1.00 90.69 327 ALA A O 1
ATOM 2605 N N . ALA A 1 328 ? -14.830 13.150 25.249 1.00 89.25 328 ALA A N 1
ATOM 2606 C CA . ALA A 1 328 ? -14.497 14.026 24.129 1.00 89.25 328 ALA A CA 1
ATOM 2607 C C . ALA A 1 328 ? -13.172 14.766 24.366 1.00 89.25 328 ALA A C 1
ATOM 2609 O O . ALA A 1 328 ? -12.335 14.818 23.471 1.00 89.25 328 ALA A O 1
ATOM 2610 N N . GLY A 1 329 ? -12.943 15.275 25.580 1.00 89.75 329 GLY A N 1
ATOM 2611 C CA . GLY A 1 329 ? -11.697 15.936 25.963 1.00 89.75 329 GLY A CA 1
ATOM 2612 C C . GLY A 1 329 ? -10.482 15.017 25.850 1.00 89.75 329 GLY A C 1
ATOM 2613 O O . GLY A 1 329 ? -9.477 15.420 25.277 1.00 89.75 329 GLY A O 1
ATOM 2614 N N . ILE A 1 330 ? -10.580 13.767 26.316 1.00 88.50 330 ILE A N 1
ATOM 2615 C CA . ILE A 1 330 ? -9.509 12.766 26.177 1.00 88.50 330 ILE A CA 1
ATOM 2616 C C . ILE A 1 330 ? -9.246 12.450 24.704 1.00 88.50 330 ILE A C 1
ATOM 2618 O O . ILE A 1 330 ? -8.089 12.366 24.304 1.00 88.50 330 ILE A O 1
ATOM 2622 N N . PHE A 1 331 ? -10.293 12.312 23.888 1.00 86.31 331 PHE A N 1
ATOM 2623 C CA . PHE A 1 331 ? -10.134 12.070 22.456 1.00 86.31 331 PHE A CA 1
ATOM 2624 C C . PHE A 1 331 ? -9.456 13.247 21.741 1.00 86.31 331 PHE A C 1
ATOM 2626 O O . PHE A 1 331 ? -8.516 13.038 20.975 1.00 86.31 331 PHE A O 1
ATOM 2633 N N . VAL A 1 332 ? -9.897 14.480 22.013 1.00 86.25 332 VAL A N 1
ATOM 2634 C CA . VAL A 1 332 ? -9.306 15.698 21.438 1.00 86.25 332 VAL A CA 1
ATOM 2635 C C . VAL A 1 332 ? -7.865 15.859 21.897 1.00 86.25 332 VAL A C 1
ATOM 2637 O O . VAL A 1 332 ? -7.010 16.129 21.065 1.00 86.25 332 VAL A O 1
ATOM 2640 N N . LEU A 1 333 ? -7.573 15.647 23.183 1.00 84.69 333 LEU A N 1
ATOM 2641 C CA . LEU A 1 333 ? -6.206 15.689 23.698 1.00 84.69 333 LEU A CA 1
ATOM 2642 C C . LEU A 1 333 ? -5.344 14.609 23.051 1.00 84.69 333 LEU A C 1
ATOM 2644 O O . LEU A 1 333 ? -4.276 14.937 22.559 1.00 84.69 333 LEU A O 1
ATOM 2648 N N . GLY A 1 334 ? -5.800 13.357 22.986 1.00 78.19 334 GLY A N 1
ATOM 2649 C CA . GLY A 1 334 ? -5.061 12.273 22.333 1.00 78.19 334 GLY A CA 1
ATOM 2650 C C . GLY A 1 334 ? -4.773 12.568 20.859 1.00 78.19 334 GLY A C 1
ATOM 2651 O O . GLY A 1 334 ? -3.635 12.444 20.415 1.00 78.19 334 GLY A O 1
ATOM 2652 N N . SER A 1 335 ? -5.776 13.059 20.130 1.00 75.19 335 SER A N 1
ATOM 2653 C CA . SER A 1 335 ? -5.636 13.449 18.721 1.00 75.19 335 SER A CA 1
ATOM 2654 C C . SER A 1 335 ? -4.725 14.670 18.547 1.00 75.19 335 SER A C 1
ATOM 2656 O O . SER A 1 335 ? -3.938 14.737 17.608 1.00 75.19 335 SER A O 1
ATOM 2658 N N . ALA A 1 336 ? -4.796 15.645 19.456 1.00 72.06 336 ALA A N 1
ATOM 2659 C CA . ALA A 1 336 ? -3.949 16.833 19.443 1.00 72.06 336 ALA A CA 1
ATOM 2660 C C . ALA A 1 336 ? -2.503 16.508 19.832 1.00 72.06 336 ALA A C 1
ATOM 2662 O O . ALA A 1 336 ? -1.590 17.043 19.217 1.00 72.06 336 ALA A O 1
ATOM 2663 N N . PHE A 1 337 ? -2.271 15.604 20.786 1.00 64.88 337 PHE A N 1
ATOM 2664 C CA . PHE A 1 337 ? -0.933 15.122 21.132 1.00 64.88 337 PHE A CA 1
ATOM 2665 C C . PHE A 1 337 ? -0.264 14.431 19.942 1.00 64.88 337 PHE A C 1
ATOM 2667 O O . PHE A 1 337 ? 0.919 14.673 19.725 1.00 64.88 337 PHE A O 1
ATOM 2674 N N . GLY A 1 338 ? -1.019 13.683 19.130 1.00 56.50 338 GLY A N 1
ATOM 2675 C CA . GLY A 1 338 ? -0.527 13.133 17.860 1.00 56.50 338 GLY A CA 1
ATOM 2676 C C . GLY A 1 338 ? -0.150 14.192 16.813 1.00 56.50 338 GLY A C 1
ATOM 2677 O O . GLY A 1 338 ? 0.677 13.927 15.954 1.00 56.50 338 GLY A O 1
ATOM 2678 N N . ASN A 1 339 ? -0.707 15.406 16.900 1.00 55.53 339 ASN A N 1
ATOM 2679 C CA . ASN A 1 339 ? -0.386 16.517 15.994 1.00 55.53 339 ASN A CA 1
ATOM 2680 C C . ASN A 1 339 ? 0.677 17.488 16.553 1.00 55.53 339 ASN A C 1
ATOM 2682 O O . ASN A 1 339 ? 1.327 18.188 15.780 1.00 55.53 339 ASN A O 1
ATOM 2686 N N . ILE A 1 340 ? 0.818 17.587 17.882 1.00 47.75 340 ILE A N 1
ATOM 2687 C CA . ILE A 1 340 ? 1.694 18.549 18.582 1.00 47.75 340 ILE A CA 1
ATOM 2688 C C . ILE A 1 340 ? 3.055 17.930 18.911 1.00 47.75 340 ILE A C 1
ATOM 2690 O O . ILE A 1 340 ? 4.075 18.616 18.835 1.00 47.75 340 ILE A O 1
ATOM 2694 N N . ILE A 1 341 ? 3.093 16.645 19.273 1.00 42.50 341 ILE A N 1
ATOM 2695 C CA . ILE A 1 341 ? 4.351 15.905 19.343 1.00 42.50 341 ILE A CA 1
ATOM 2696 C C . ILE A 1 341 ? 4.677 15.536 17.893 1.00 42.50 341 ILE A C 1
ATOM 2698 O O . ILE A 1 341 ? 3.856 14.870 17.264 1.00 42.50 341 ILE A O 1
ATOM 2702 N N . PRO A 1 342 ? 5.807 15.996 17.323 1.00 39.59 342 PRO A N 1
ATOM 2703 C CA . PRO A 1 342 ? 6.150 15.676 15.942 1.00 39.59 342 PRO A CA 1
ATOM 2704 C C . PRO A 1 342 ? 6.087 14.161 15.759 1.00 39.59 342 PRO A C 1
ATOM 2706 O O . PRO A 1 342 ? 6.611 13.460 16.621 1.00 39.59 342 PRO A O 1
ATOM 2709 N N . ASN A 1 343 ? 5.436 13.697 14.680 1.00 45.59 343 ASN A N 1
ATOM 2710 C CA . ASN A 1 343 ? 5.268 12.288 14.302 1.00 45.59 343 ASN A CA 1
ATOM 2711 C C . ASN A 1 343 ? 6.576 11.506 14.485 1.00 45.59 343 ASN A C 1
ATOM 2713 O O . ASN A 1 343 ? 7.375 11.370 13.560 1.00 45.59 343 ASN A O 1
ATOM 2717 N N . LEU A 1 344 ? 6.803 10.997 15.690 1.00 35.62 344 LEU A N 1
ATOM 2718 C CA . LEU A 1 344 ? 7.857 10.053 15.981 1.00 35.62 344 LEU A CA 1
ATOM 2719 C C . LEU A 1 344 ? 7.281 8.716 15.560 1.00 35.62 344 LEU A C 1
ATOM 2721 O O . LEU A 1 344 ? 6.600 8.047 16.331 1.00 35.62 344 LEU A O 1
ATOM 2725 N N . SER A 1 345 ? 7.577 8.374 14.310 1.00 37.12 345 SER A N 1
ATOM 2726 C CA . SER A 1 345 ? 7.307 7.088 13.682 1.00 37.12 345 SER A CA 1
ATOM 2727 C C . SER A 1 345 ? 5.842 6.876 13.273 1.00 37.12 345 SER A C 1
ATOM 2729 O O . SER A 1 345 ? 4.923 6.874 14.087 1.00 37.12 345 SER A O 1
ATOM 2731 N N . THR A 1 346 ? 5.637 6.683 11.970 1.00 39.00 346 THR A N 1
ATOM 2732 C CA . THR A 1 346 ? 4.385 6.158 11.420 1.00 39.00 346 THR A CA 1
ATOM 2733 C C . THR A 1 346 ? 4.324 4.676 11.767 1.00 39.00 346 THR A C 1
ATOM 2735 O O . THR A 1 346 ? 4.794 3.827 11.016 1.00 39.00 346 THR A O 1
ATOM 2738 N N . THR A 1 347 ? 3.870 4.342 12.973 1.00 39.44 347 THR A N 1
ATOM 2739 C CA . THR A 1 347 ? 3.898 2.945 13.422 1.00 39.44 347 THR A CA 1
ATOM 2740 C C . THR A 1 347 ? 2.939 2.076 12.600 1.00 39.44 347 THR A C 1
ATOM 2742 O O . THR A 1 347 ? 2.042 2.574 11.924 1.00 39.44 347 THR A O 1
ATOM 2745 N N . ALA A 1 348 ? 3.074 0.752 12.723 1.00 35.44 348 ALA A N 1
ATOM 2746 C CA . ALA A 1 348 ? 2.062 -0.235 12.326 1.00 35.44 348 ALA A CA 1
ATOM 2747 C C . ALA A 1 348 ? 0.620 0.166 12.696 1.00 35.44 348 ALA A C 1
ATOM 2749 O O . ALA A 1 348 ? -0.333 -0.250 12.044 1.00 35.44 348 ALA A O 1
ATOM 2750 N N . TRP A 1 349 ? 0.486 0.981 13.746 1.00 40.81 349 TRP A N 1
ATOM 2751 C CA . TRP A 1 349 ? -0.761 1.413 14.349 1.00 40.81 349 TRP A CA 1
ATOM 2752 C C . TRP A 1 349 ? -1.365 2.682 13.725 1.00 40.81 349 TRP A C 1
ATOM 2754 O O . TRP A 1 349 ? -2.437 3.099 14.149 1.00 40.81 349 TRP A O 1
ATOM 2764 N N . ASP A 1 350 ? -0.733 3.253 12.693 1.00 40.66 350 ASP A N 1
ATOM 2765 C CA . ASP A 1 350 ? -1.287 4.358 11.884 1.00 40.66 350 ASP A CA 1
ATOM 2766 C C . ASP A 1 350 ? -2.273 3.878 10.795 1.00 40.66 350 ASP A C 1
ATOM 2768 O O . ASP A 1 350 ? -2.633 4.632 9.885 1.00 40.66 350 ASP A O 1
ATOM 2772 N N . LEU A 1 351 ? -2.678 2.604 10.866 1.00 37.25 351 LEU A N 1
ATOM 2773 C CA . LEU A 1 351 ? -3.776 2.016 10.095 1.00 37.25 351 LEU A CA 1
ATOM 2774 C C . LEU A 1 351 ? -5.163 2.382 10.618 1.00 37.25 351 LEU A C 1
ATOM 2776 O O . LEU A 1 351 ? -5.405 2.270 11.845 1.00 37.25 351 LEU A O 1
#

pLDDT: mean 83.34, std 13.72, range [35.44, 97.88]